Protein AF-A0A7Y4K2A0-F1 (afdb_monomer_lite)

Structure (mmCIF, N/CA/C/O backbone):
data_AF-A0A7Y4K2A0-F1
#
_entry.id   AF-A0A7Y4K2A0-F1
#
loop_
_atom_site.group_PDB
_atom_site.id
_atom_site.type_symbol
_atom_site.label_atom_id
_atom_site.label_alt_id
_atom_site.label_comp_id
_atom_site.label_asym_id
_atom_site.label_entity_id
_atom_site.label_seq_id
_atom_site.pdbx_PDB_ins_code
_atom_site.Cartn_x
_atom_site.Cartn_y
_atom_site.Cartn_z
_atom_site.occupancy
_atom_site.B_iso_or_equiv
_atom_site.auth_seq_id
_atom_site.auth_comp_id
_atom_site.auth_asym_id
_atom_site.auth_atom_id
_atom_site.pdbx_PDB_model_num
ATOM 1 N N . VAL A 1 1 ? -5.051 -3.598 -5.977 1.00 85.25 1 VAL A N 1
ATOM 2 C CA . VAL A 1 1 ? -4.208 -2.413 -5.668 1.00 85.25 1 VAL A CA 1
ATOM 3 C C . VAL A 1 1 ? -3.794 -1.643 -6.916 1.00 85.25 1 VAL A C 1
ATOM 5 O O . VAL A 1 1 ? -3.932 -0.428 -6.893 1.00 85.25 1 VAL A O 1
ATOM 8 N N . ALA A 1 2 ? -3.373 -2.307 -8.003 1.00 86.00 2 ALA A N 1
ATOM 9 C CA . ALA A 1 2 ? -3.059 -1.647 -9.282 1.00 86.00 2 ALA A CA 1
ATOM 10 C C . ALA A 1 2 ? -4.133 -0.627 -9.719 1.00 86.00 2 ALA A C 1
ATOM 12 O O . ALA A 1 2 ? -3.814 0.539 -9.933 1.00 86.00 2 ALA A O 1
ATOM 13 N N . ALA A 1 3 ? -5.414 -1.023 -9.712 1.00 88.12 3 ALA A N 1
ATOM 14 C CA . ALA A 1 3 ? -6.536 -0.134 -10.040 1.00 88.12 3 ALA A CA 1
ATOM 15 C C . ALA A 1 3 ? -6.604 1.114 -9.138 1.00 88.12 3 ALA A C 1
ATOM 17 O O . ALA A 1 3 ? -6.715 2.229 -9.630 1.00 88.12 3 ALA A O 1
ATOM 18 N N . ARG A 1 4 ? -6.461 0.939 -7.814 1.00 86.50 4 ARG A N 1
ATOM 19 C CA . ARG A 1 4 ? -6.508 2.026 -6.813 1.00 86.50 4 ARG A CA 1
ATOM 20 C C . ARG A 1 4 ? -5.462 3.102 -7.082 1.00 86.50 4 ARG A C 1
ATOM 22 O O . ARG A 1 4 ? -5.731 4.278 -6.882 1.00 86.50 4 ARG A O 1
ATOM 29 N N . VAL A 1 5 ? -4.261 2.686 -7.475 1.00 83.88 5 VAL A N 1
ATOM 30 C CA . VAL A 1 5 ? -3.161 3.620 -7.721 1.00 83.88 5 VAL A CA 1
ATOM 31 C C . VAL A 1 5 ? -3.357 4.340 -9.058 1.00 83.88 5 VAL A C 1
ATOM 33 O O . VAL A 1 5 ? -2.793 5.409 -9.232 1.00 83.88 5 VAL A O 1
ATOM 36 N N . GLY A 1 6 ? -4.198 3.823 -9.960 1.00 83.88 6 GLY A N 1
ATOM 37 C CA . GLY A 1 6 ? -4.507 4.409 -11.269 1.00 83.88 6 GLY A CA 1
ATOM 38 C C . GLY A 1 6 ? -4.065 3.545 -12.451 1.00 83.88 6 GLY A C 1
ATOM 39 O O . GLY A 1 6 ? -3.881 4.070 -13.537 1.00 83.88 6 GLY A O 1
ATOM 40 N N . GLY A 1 7 ? -3.821 2.247 -12.247 1.00 86.31 7 GLY A N 1
ATOM 41 C CA . GLY A 1 7 ? -3.499 1.309 -13.326 1.00 86.31 7 GLY A CA 1
ATOM 42 C C . GLY A 1 7 ? -4.720 0.930 -14.170 1.00 86.31 7 GLY A C 1
ATOM 43 O O . GLY A 1 7 ? -5.847 0.920 -13.668 1.00 86.31 7 GLY A O 1
ATOM 44 N N . GLY A 1 8 ? -4.471 0.595 -15.434 1.00 91.19 8 GLY A N 1
ATOM 45 C CA . GLY A 1 8 ? -5.434 0.049 -16.381 1.00 91.19 8 GLY A CA 1
ATOM 46 C C . GLY A 1 8 ? -5.437 -1.480 -16.402 1.00 91.19 8 GLY A C 1
ATOM 47 O O . GLY A 1 8 ? -4.833 -2.152 -15.563 1.00 91.19 8 GLY A O 1
ATOM 48 N N . TRP A 1 9 ? -6.128 -2.058 -17.383 1.00 91.12 9 TRP A N 1
ATOM 49 C CA . TRP A 1 9 ? -6.273 -3.512 -17.519 1.00 91.12 9 TRP A CA 1
ATOM 50 C C . TRP A 1 9 ? -4.940 -4.254 -17.672 1.00 91.12 9 TRP A C 1
ATOM 52 O O . TRP A 1 9 ? -4.774 -5.329 -17.095 1.00 91.12 9 TRP A O 1
ATOM 62 N N . LEU A 1 10 ? -3.984 -3.674 -18.406 1.00 91.94 10 LEU A N 1
ATOM 63 C CA . LEU A 1 10 ? -2.659 -4.266 -18.599 1.00 91.94 10 LEU A CA 1
ATOM 64 C C . LEU A 1 10 ? -1.873 -4.285 -17.287 1.00 91.94 10 LEU A C 1
ATOM 66 O O . LEU A 1 10 ? -1.314 -5.316 -16.921 1.00 91.94 10 LEU A O 1
ATOM 70 N N . GLU A 1 11 ? -1.901 -3.191 -16.522 1.00 91.62 11 GLU A N 1
ATOM 71 C CA . GLU A 1 11 ? -1.261 -3.138 -15.210 1.00 91.62 11 GLU A CA 1
ATOM 72 C C . GLU A 1 11 ? -1.882 -4.140 -14.237 1.00 91.62 11 GLU A C 1
ATOM 74 O O . GLU A 1 11 ? -1.162 -4.719 -13.428 1.00 91.62 11 GLU A O 1
ATOM 79 N N . LEU A 1 12 ? -3.197 -4.372 -14.310 1.00 92.25 12 LEU A N 1
ATOM 80 C CA . LEU A 1 12 ? -3.878 -5.390 -13.508 1.00 92.25 12 LEU A CA 1
ATOM 81 C C . LEU A 1 12 ? -3.433 -6.807 -13.878 1.00 92.25 12 LEU A C 1
ATOM 83 O O . LEU A 1 12 ? -3.172 -7.610 -12.983 1.00 92.25 12 LEU A O 1
ATOM 87 N N . LEU A 1 13 ? -3.341 -7.106 -15.175 1.00 93.88 13 LEU A N 1
ATOM 88 C CA . LEU A 1 13 ? -2.906 -8.410 -15.671 1.00 93.88 13 LEU A CA 1
ATOM 89 C C . LEU A 1 13 ? -1.461 -8.694 -15.258 1.00 93.88 13 LEU A C 1
ATOM 91 O O . LEU A 1 13 ? -1.171 -9.748 -14.700 1.00 93.88 13 LEU A O 1
ATOM 95 N N . VAL A 1 14 ? -0.557 -7.736 -15.451 1.00 93.06 14 VAL A N 1
ATOM 96 C CA . VAL A 1 14 ? 0.844 -7.899 -15.048 1.00 93.06 14 VAL A CA 1
ATOM 97 C C . VAL A 1 14 ? 0.965 -7.967 -13.522 1.00 93.06 14 VAL A C 1
ATOM 99 O O . VAL A 1 14 ? 1.683 -8.821 -13.004 1.00 93.06 14 VAL A O 1
ATOM 102 N N . ALA A 1 15 ? 0.201 -7.155 -12.781 1.00 93.19 15 ALA A N 1
ATOM 103 C CA . ALA A 1 15 ? 0.137 -7.231 -11.321 1.00 93.19 15 ALA A CA 1
ATOM 104 C C . ALA A 1 15 ? -0.327 -8.605 -10.820 1.00 93.19 15 ALA A C 1
ATOM 106 O O . ALA A 1 15 ? 0.147 -9.053 -9.778 1.00 93.19 15 ALA A O 1
ATOM 107 N N . PHE A 1 16 ? -1.223 -9.286 -11.540 1.00 93.62 16 PHE A N 1
ATOM 108 C CA . PHE A 1 16 ? -1.629 -10.649 -11.205 1.00 93.62 16 PHE A CA 1
ATOM 109 C C . PHE A 1 16 ? -0.438 -11.612 -11.268 1.00 93.62 16 PHE A C 1
ATOM 111 O O . PHE A 1 16 ? -0.175 -12.302 -10.286 1.00 93.62 16 PHE A O 1
ATOM 118 N N . PHE A 1 17 ? 0.342 -11.610 -12.354 1.00 94.62 17 PHE A N 1
ATOM 119 C CA . PHE A 1 17 ? 1.519 -12.481 -12.475 1.00 94.62 17 PHE A CA 1
ATOM 120 C C . PHE A 1 17 ? 2.613 -12.145 -11.458 1.00 94.62 17 PHE A C 1
ATOM 122 O O . PHE A 1 17 ? 3.170 -13.046 -10.831 1.00 94.62 17 PHE A O 1
ATOM 129 N N . VAL A 1 18 ? 2.875 -10.856 -11.227 1.00 93.06 18 VAL A N 1
ATOM 130 C CA . VAL A 1 18 ? 3.781 -10.410 -10.157 1.00 93.06 18 VAL A CA 1
ATOM 131 C C . VAL A 1 18 ? 3.287 -10.905 -8.792 1.00 93.06 18 VAL A C 1
ATOM 133 O O . VAL A 1 18 ? 4.074 -11.407 -7.992 1.00 93.06 18 VAL A O 1
ATOM 136 N N . GLY A 1 19 ? 1.979 -10.819 -8.537 1.00 91.94 19 GLY A N 1
ATOM 137 C CA . GLY A 1 19 ? 1.341 -11.314 -7.320 1.00 91.94 19 GLY A CA 1
ATOM 138 C C . GLY A 1 19 ? 1.444 -12.831 -7.153 1.00 91.94 19 GLY A C 1
ATOM 139 O O . GLY A 1 19 ? 1.679 -13.299 -6.042 1.00 91.94 19 GLY A O 1
ATOM 140 N N . VAL A 1 20 ? 1.338 -13.605 -8.238 1.00 92.50 20 VAL A N 1
ATOM 141 C CA . VAL A 1 20 ? 1.541 -15.064 -8.226 1.00 92.50 20 VAL A CA 1
ATOM 142 C C . VAL A 1 20 ? 2.975 -15.408 -7.828 1.00 92.50 20 VAL A C 1
ATOM 144 O O . VAL A 1 20 ? 3.172 -16.253 -6.958 1.00 92.50 20 VAL A O 1
ATOM 147 N N . VAL A 1 21 ? 3.974 -14.723 -8.391 1.00 92.69 21 VAL A N 1
ATOM 148 C CA . VAL A 1 21 ? 5.388 -14.918 -8.019 1.00 92.69 21 VAL A CA 1
ATOM 149 C C . VAL A 1 21 ? 5.629 -14.541 -6.558 1.00 92.69 21 VAL A C 1
ATOM 151 O O . VAL A 1 21 ? 6.205 -15.321 -5.801 1.00 92.69 21 VAL A O 1
ATOM 154 N N . ALA A 1 22 ? 5.133 -13.379 -6.131 1.00 89.44 22 ALA A N 1
ATOM 155 C CA . ALA A 1 22 ? 5.201 -12.933 -4.742 1.00 89.44 22 ALA A CA 1
ATOM 156 C C . ALA A 1 22 ? 4.544 -13.934 -3.775 1.00 89.44 22 ALA A C 1
ATOM 158 O O . ALA A 1 22 ? 5.109 -14.256 -2.727 1.00 89.44 22 ALA A O 1
ATOM 159 N N . GLY A 1 23 ? 3.372 -14.458 -4.140 1.00 89.00 23 GLY A N 1
ATOM 160 C CA . GLY A 1 23 ? 2.651 -15.480 -3.391 1.00 89.00 23 GLY A CA 1
ATOM 161 C C . GLY A 1 23 ? 3.429 -16.791 -3.312 1.00 89.00 23 GLY A C 1
ATOM 162 O O . GLY A 1 23 ? 3.599 -17.325 -2.220 1.00 89.00 23 GLY A O 1
ATOM 163 N N . ALA A 1 24 ? 3.969 -17.277 -4.430 1.00 89.94 24 ALA A N 1
ATOM 164 C CA . ALA A 1 24 ? 4.780 -18.491 -4.469 1.00 89.94 24 ALA A CA 1
ATOM 165 C C . ALA A 1 24 ? 6.006 -18.389 -3.547 1.00 89.94 24 ALA A C 1
ATOM 167 O O . ALA A 1 24 ? 6.272 -19.308 -2.773 1.00 89.94 24 ALA A O 1
ATOM 168 N N . ILE A 1 25 ? 6.701 -17.246 -3.550 1.00 88.06 25 ILE A N 1
ATOM 169 C CA . ILE A 1 25 ? 7.826 -16.976 -2.640 1.00 88.06 25 ILE A CA 1
ATOM 170 C C . ILE A 1 25 ? 7.357 -16.977 -1.181 1.00 88.06 25 ILE A C 1
ATOM 172 O O . ILE A 1 25 ? 8.002 -17.581 -0.319 1.00 88.06 25 ILE A O 1
ATOM 176 N N . HIS A 1 26 ? 6.233 -16.313 -0.893 1.00 85.19 26 HIS A N 1
ATOM 177 C CA . HIS A 1 26 ? 5.680 -16.235 0.454 1.00 85.19 26 HIS A CA 1
ATOM 178 C C . HIS A 1 26 ? 5.319 -17.623 1.002 1.00 85.19 26 HIS A C 1
ATOM 180 O O . HIS A 1 26 ? 5.808 -17.994 2.070 1.00 85.19 26 HIS A O 1
ATOM 186 N N . PHE A 1 27 ? 4.534 -18.407 0.256 1.00 84.50 27 PHE A N 1
ATOM 187 C CA . PHE A 1 27 ? 4.088 -19.742 0.664 1.00 84.50 27 PHE A CA 1
ATOM 188 C C . PHE A 1 27 ? 5.228 -20.766 0.686 1.00 84.50 27 PHE A C 1
ATOM 190 O O . PHE A 1 27 ? 5.329 -21.539 1.636 1.00 84.50 27 PHE A O 1
ATOM 197 N N . GLY A 1 28 ? 6.135 -20.734 -0.296 1.00 83.25 28 GLY A N 1
ATOM 198 C CA . GLY A 1 28 ? 7.295 -21.630 -0.348 1.00 83.25 28 GLY A CA 1
ATOM 199 C C . GLY A 1 28 ? 8.280 -21.424 0.807 1.00 83.25 28 GLY A C 1
ATOM 200 O O . GLY A 1 28 ? 8.973 -22.352 1.209 1.00 83.25 28 GLY A O 1
ATOM 201 N N . THR A 1 29 ? 8.297 -20.227 1.400 1.00 79.12 29 THR A N 1
ATOM 202 C CA . THR A 1 29 ? 9.217 -19.861 2.490 1.00 79.12 29 THR A CA 1
ATOM 203 C C . THR A 1 29 ? 8.512 -19.781 3.857 1.00 79.12 29 THR A C 1
ATOM 205 O O . THR A 1 29 ? 9.052 -19.222 4.814 1.00 79.12 29 THR A O 1
ATOM 208 N N . MET A 1 30 ? 7.299 -20.335 3.988 1.00 72.25 30 MET A N 1
ATOM 209 C CA . MET A 1 30 ? 6.524 -20.352 5.244 1.00 72.25 30 MET A CA 1
ATOM 210 C C . MET A 1 30 ? 7.253 -21.056 6.400 1.00 72.25 30 MET A C 1
ATOM 212 O O . MET A 1 30 ? 7.064 -20.693 7.557 1.00 72.25 30 MET A O 1
ATOM 216 N N . HIS A 1 31 ? 8.119 -22.029 6.102 1.00 68.25 31 HIS A N 1
ATOM 217 C CA . HIS A 1 31 ? 8.813 -22.832 7.117 1.00 68.25 31 HIS A CA 1
ATOM 218 C C . HIS A 1 31 ? 9.994 -22.115 7.798 1.00 68.25 31 HIS A C 1
ATOM 220 O O . HIS A 1 31 ? 10.502 -22.595 8.808 1.00 68.25 31 HIS A O 1
ATOM 226 N N . SER A 1 32 ? 10.439 -20.962 7.280 1.00 64.62 32 SER A N 1
ATOM 227 C CA . SER A 1 32 ? 11.581 -20.222 7.832 1.00 64.62 32 SER A CA 1
ATOM 228 C C . SER A 1 32 ? 11.217 -18.771 8.148 1.00 64.62 32 SER A C 1
ATOM 230 O O . SER A 1 32 ? 11.071 -17.930 7.258 1.00 64.62 32 SER A O 1
ATOM 232 N N . GLN A 1 33 ? 11.114 -18.468 9.445 1.00 59.69 33 GLN A N 1
ATOM 233 C CA . GLN A 1 33 ? 10.936 -17.108 9.980 1.00 59.69 33 GLN A CA 1
ATOM 234 C C . GLN A 1 33 ? 12.185 -16.229 9.768 1.00 59.69 33 GLN A C 1
ATOM 236 O O . GLN A 1 33 ? 12.095 -15.007 9.724 1.00 59.69 33 GLN A O 1
ATOM 241 N N . ARG A 1 34 ? 13.364 -16.841 9.574 1.00 62.09 34 ARG A N 1
ATOM 242 C CA . ARG A 1 34 ? 14.643 -16.125 9.394 1.00 62.09 34 ARG A CA 1
ATOM 243 C C . ARG A 1 34 ? 14.766 -15.396 8.048 1.00 62.09 34 ARG A C 1
ATOM 245 O O . ARG A 1 34 ? 15.721 -14.654 7.856 1.00 62.09 34 ARG A O 1
ATOM 252 N N . LEU A 1 35 ? 13.828 -15.596 7.119 1.00 68.19 35 LEU A N 1
ATOM 253 C CA . LEU A 1 35 ? 13.939 -15.124 5.734 1.00 68.19 35 LEU A CA 1
ATOM 254 C C . LEU A 1 35 ? 12.968 -13.997 5.357 1.00 68.19 35 LEU A C 1
ATOM 256 O O . LEU A 1 35 ? 12.909 -13.643 4.186 1.00 68.19 35 LEU A O 1
ATOM 260 N N . ASP A 1 36 ? 12.211 -13.400 6.281 1.00 77.12 36 ASP A N 1
ATOM 261 C CA . ASP A 1 36 ? 11.176 -12.410 5.913 1.00 77.12 36 ASP A CA 1
ATOM 262 C C . ASP A 1 36 ? 11.704 -11.176 5.159 1.00 77.12 36 ASP A C 1
ATOM 264 O O . ASP A 1 36 ? 11.075 -10.692 4.209 1.00 77.12 36 ASP A O 1
ATOM 268 N N . LEU A 1 37 ? 12.894 -10.695 5.527 1.00 81.94 37 LEU A N 1
ATOM 269 C CA . LEU A 1 37 ? 13.572 -9.618 4.801 1.00 81.94 37 LEU A CA 1
ATOM 270 C C . LEU A 1 37 ? 13.981 -10.069 3.392 1.00 81.94 37 LEU A C 1
ATOM 272 O O . LEU A 1 37 ? 13.749 -9.353 2.418 1.00 81.94 37 LEU A O 1
ATOM 276 N N . LEU A 1 38 ? 14.497 -11.296 3.278 1.00 87.44 38 LEU A N 1
ATOM 277 C CA . LEU A 1 38 ? 14.929 -11.884 2.013 1.00 87.44 38 LEU A CA 1
ATOM 278 C C . LEU A 1 38 ? 13.749 -12.139 1.063 1.00 87.44 38 LEU A C 1
ATOM 280 O O . LEU A 1 38 ? 13.879 -11.921 -0.136 1.00 87.44 38 LEU A O 1
ATOM 284 N N . LYS A 1 39 ? 12.574 -12.517 1.591 1.00 86.44 39 LYS A N 1
ATOM 285 C CA . LYS A 1 39 ? 11.328 -12.655 0.813 1.00 86.44 39 LYS A CA 1
ATOM 286 C C . LYS A 1 39 ? 10.961 -11.343 0.125 1.00 86.44 39 LYS A C 1
ATOM 288 O O . LYS A 1 39 ? 10.559 -11.348 -1.033 1.00 86.44 39 LYS A O 1
ATOM 293 N N . SER A 1 40 ? 11.110 -10.228 0.839 1.00 87.62 40 SER A N 1
ATOM 294 C CA . SER A 1 40 ? 10.770 -8.898 0.324 1.00 87.62 40 SER A CA 1
ATOM 295 C C . SER A 1 40 ? 11.726 -8.484 -0.796 1.00 87.62 40 SER A C 1
ATOM 297 O O . SER A 1 40 ? 11.267 -8.043 -1.845 1.00 87.62 40 SER A O 1
ATOM 299 N N . PHE A 1 41 ? 13.030 -8.728 -0.623 1.00 91.12 41 PHE A N 1
ATOM 300 C CA . PHE A 1 41 ? 14.021 -8.546 -1.687 1.00 91.12 41 PHE A CA 1
ATOM 301 C C . PHE A 1 41 ? 13.729 -9.431 -2.909 1.00 91.12 41 PHE A C 1
ATOM 303 O O . PHE A 1 41 ? 13.625 -8.923 -4.022 1.00 91.12 41 PHE A O 1
ATOM 310 N N . LEU A 1 42 ? 13.554 -10.743 -2.713 1.00 91.44 42 LEU A N 1
ATOM 311 C CA . LEU A 1 42 ? 13.397 -11.704 -3.808 1.00 91.44 42 LEU A CA 1
ATOM 312 C C . LEU A 1 42 ? 12.122 -11.450 -4.614 1.00 91.44 42 LEU A C 1
ATOM 314 O O . LEU A 1 42 ? 12.134 -11.525 -5.839 1.00 91.44 42 LEU A O 1
ATOM 318 N N . ALA A 1 43 ? 11.025 -11.121 -3.937 1.00 89.56 43 ALA A N 1
ATOM 319 C CA . ALA A 1 43 ? 9.771 -10.822 -4.604 1.00 89.56 43 ALA A CA 1
ATOM 320 C C . ALA A 1 43 ? 9.800 -9.479 -5.340 1.00 89.56 43 ALA A C 1
ATOM 322 O O . ALA A 1 43 ? 9.234 -9.388 -6.426 1.00 89.56 43 ALA A O 1
ATOM 323 N N . ALA A 1 44 ? 10.488 -8.463 -4.804 1.00 90.31 44 ALA A N 1
ATOM 324 C CA . ALA A 1 44 ? 10.755 -7.237 -5.551 1.00 90.31 44 ALA A CA 1
ATOM 325 C C . ALA A 1 44 ? 11.608 -7.519 -6.792 1.00 90.31 44 ALA A C 1
ATOM 327 O O . ALA A 1 44 ? 11.257 -7.094 -7.888 1.00 90.31 44 ALA A O 1
ATOM 328 N N . PHE A 1 45 ? 12.688 -8.282 -6.633 1.00 92.94 45 PHE A N 1
ATOM 329 C CA . PHE A 1 45 ? 13.618 -8.596 -7.708 1.00 92.94 45 PHE A CA 1
ATOM 330 C C . PHE A 1 45 ? 12.953 -9.395 -8.839 1.00 92.94 45 PHE A C 1
ATOM 332 O O . PHE A 1 45 ? 12.915 -8.950 -9.987 1.00 92.94 45 PHE A O 1
ATOM 339 N N . LEU A 1 46 ? 12.364 -10.551 -8.515 1.00 93.94 46 LEU A N 1
ATOM 340 C CA . LEU A 1 46 ? 11.693 -11.407 -9.495 1.00 93.94 46 LEU A CA 1
ATOM 341 C C . LEU A 1 46 ? 10.424 -10.751 -10.041 1.00 93.94 46 LEU A C 1
ATOM 343 O O . LEU A 1 46 ? 10.153 -10.847 -11.234 1.00 93.94 46 LEU A O 1
ATOM 347 N N . GLY A 1 47 ? 9.670 -10.040 -9.199 1.00 92.25 47 GLY A N 1
ATOM 348 C CA . GLY A 1 47 ? 8.496 -9.283 -9.625 1.00 92.25 47 GLY A CA 1
ATOM 349 C C . GLY A 1 47 ? 8.837 -8.228 -10.675 1.00 92.25 47 GLY A C 1
ATOM 350 O O . GLY A 1 47 ? 8.125 -8.116 -11.671 1.00 92.25 47 GLY A O 1
ATOM 351 N N . THR A 1 48 ? 9.948 -7.502 -10.508 1.00 90.88 48 THR A N 1
ATOM 352 C CA . THR A 1 48 ? 10.428 -6.545 -11.516 1.00 90.88 48 THR A CA 1
ATOM 353 C C . THR A 1 48 ? 10.784 -7.243 -12.817 1.00 90.88 48 THR A C 1
ATOM 355 O O . THR A 1 48 ? 10.383 -6.770 -13.872 1.00 90.88 48 THR A O 1
ATOM 358 N N . TRP A 1 49 ? 11.479 -8.380 -12.767 1.00 92.25 49 TRP A N 1
ATOM 359 C CA . TRP A 1 49 ? 11.816 -9.147 -13.971 1.00 92.25 49 TRP A CA 1
ATOM 360 C C . TRP A 1 49 ? 10.580 -9.648 -14.709 1.00 92.25 49 TRP A C 1
ATOM 362 O O . TRP A 1 49 ? 10.525 -9.561 -15.931 1.00 92.25 49 TRP A O 1
ATOM 372 N N . VAL A 1 50 ? 9.559 -10.110 -13.985 1.00 93.69 50 VAL A N 1
ATOM 373 C CA . VAL A 1 50 ? 8.273 -10.469 -14.591 1.00 93.69 50 VAL A CA 1
ATOM 374 C C . VAL A 1 50 ? 7.627 -9.248 -15.239 1.00 93.69 50 VAL A C 1
ATOM 376 O O . VAL A 1 50 ? 7.245 -9.313 -16.405 1.00 93.69 50 VAL A O 1
ATOM 379 N N . ALA A 1 51 ? 7.542 -8.123 -14.525 1.00 91.31 51 ALA A N 1
ATOM 380 C CA . ALA A 1 51 ? 6.945 -6.901 -15.053 1.00 91.31 51 ALA A CA 1
ATOM 381 C C . ALA A 1 51 ? 7.678 -6.388 -16.305 1.00 91.31 51 ALA A C 1
ATOM 383 O O . ALA A 1 51 ? 7.027 -6.045 -17.283 1.00 91.31 51 ALA A O 1
ATOM 384 N N . LEU A 1 52 ? 9.012 -6.386 -16.308 1.00 90.56 52 LEU A N 1
ATOM 385 C CA . LEU A 1 52 ? 9.819 -6.001 -17.467 1.00 90.56 52 LEU A CA 1
ATOM 386 C C . LEU A 1 52 ? 9.729 -7.035 -18.601 1.00 90.56 52 LEU A C 1
ATOM 388 O O . LEU A 1 52 ? 9.619 -6.665 -19.760 1.00 90.56 52 LEU A O 1
ATOM 392 N N . GLY A 1 53 ? 9.669 -8.333 -18.302 1.00 91.06 53 GLY A N 1
ATOM 393 C CA . GLY A 1 53 ? 9.457 -9.378 -19.309 1.00 91.06 53 GLY A CA 1
ATOM 394 C C . GLY A 1 53 ? 8.172 -9.174 -20.108 1.00 91.06 53 GLY A C 1
ATOM 395 O O . GLY A 1 53 ? 8.167 -9.282 -21.335 1.00 91.06 53 GLY A O 1
ATOM 396 N N . PHE A 1 54 ? 7.091 -8.784 -19.431 1.00 92.06 54 PHE A N 1
ATOM 397 C CA . PHE A 1 54 ? 5.820 -8.492 -20.088 1.00 92.06 54 PHE A CA 1
ATOM 398 C C . PHE A 1 54 ? 5.874 -7.292 -21.040 1.00 92.06 54 PHE A C 1
ATOM 400 O O . PHE A 1 54 ? 5.018 -7.208 -21.920 1.00 92.06 54 PHE A O 1
ATOM 407 N N . THR A 1 55 ? 6.874 -6.406 -20.952 1.00 89.19 55 THR A N 1
ATOM 408 C CA . THR A 1 55 ? 7.004 -5.285 -21.900 1.00 89.19 55 THR A CA 1
ATOM 409 C C . THR A 1 55 ? 7.411 -5.727 -23.302 1.00 89.19 55 THR A C 1
ATOM 411 O O . THR A 1 55 ? 7.264 -4.950 -24.236 1.00 89.19 55 THR A O 1
ATOM 414 N N . PHE A 1 56 ? 7.886 -6.966 -23.475 1.00 87.88 56 PHE A N 1
ATOM 415 C CA . PHE A 1 56 ? 8.115 -7.547 -24.803 1.00 87.88 56 PHE A CA 1
ATOM 416 C C . PHE A 1 56 ? 6.858 -8.163 -25.425 1.00 87.88 56 PHE A C 1
ATOM 418 O O . PHE A 1 56 ? 6.794 -8.311 -26.642 1.00 87.88 56 PHE A O 1
ATOM 425 N N . LEU A 1 57 ? 5.879 -8.560 -24.604 1.00 90.06 57 LEU A N 1
ATOM 426 C CA . LEU A 1 57 ? 4.692 -9.294 -25.056 1.00 90.06 57 LEU A CA 1
ATOM 427 C C . LEU A 1 57 ? 3.454 -8.402 -25.176 1.00 90.06 57 LEU A C 1
ATOM 429 O O . LEU A 1 57 ? 2.552 -8.708 -25.953 1.00 90.06 57 LEU A O 1
ATOM 433 N N . LEU A 1 58 ? 3.376 -7.343 -24.372 1.00 89.44 58 LEU A N 1
ATOM 434 C CA . LEU A 1 58 ? 2.189 -6.506 -24.245 1.00 89.44 58 LEU A CA 1
ATOM 435 C C . LEU A 1 58 ? 2.408 -5.112 -24.844 1.00 89.44 58 LEU A C 1
ATOM 437 O O . LEU A 1 58 ? 3.541 -4.629 -24.891 1.00 89.44 58 LEU A O 1
ATOM 441 N N . PRO A 1 59 ? 1.320 -4.425 -25.248 1.00 87.56 59 PRO A N 1
ATOM 442 C CA . PRO A 1 59 ? 1.367 -3.002 -25.558 1.00 87.56 59 PRO A CA 1
ATOM 443 C C . PRO A 1 59 ? 1.907 -2.176 -24.379 1.00 87.56 59 PRO A C 1
ATOM 445 O O . PRO A 1 59 ? 1.868 -2.647 -23.241 1.00 87.56 59 PRO A O 1
ATOM 448 N N . PRO A 1 60 ? 2.348 -0.929 -24.619 1.00 85.94 60 PRO A N 1
ATOM 449 C CA . PRO A 1 60 ? 2.833 -0.026 -23.578 1.00 85.94 60 PRO A CA 1
ATOM 450 C C . PRO A 1 60 ? 1.951 0.036 -22.321 1.00 85.94 60 PRO A C 1
ATOM 452 O O . PRO A 1 60 ? 0.756 0.315 -22.405 1.00 85.94 60 PRO A O 1
ATOM 455 N N . PHE A 1 61 ? 2.555 -0.183 -21.150 1.00 86.69 61 PHE A N 1
ATOM 456 C CA . PHE A 1 61 ? 1.896 -0.102 -19.842 1.00 86.69 61 PHE A CA 1
ATOM 457 C C . PHE A 1 61 ? 2.856 0.428 -18.771 1.00 86.69 61 PHE A C 1
ATOM 459 O O . PHE A 1 61 ? 4.076 0.460 -18.954 1.00 86.69 61 PHE A O 1
ATOM 466 N N . ASN A 1 62 ? 2.319 0.829 -17.620 1.00 87.25 62 ASN A N 1
ATOM 467 C CA . ASN A 1 62 ? 3.125 1.333 -16.516 1.00 87.25 62 ASN A CA 1
ATOM 468 C C . ASN A 1 62 ? 3.628 0.195 -15.602 1.00 87.25 62 ASN A C 1
ATOM 470 O O . ASN A 1 62 ? 2.929 -0.263 -14.690 1.00 87.25 62 ASN A O 1
ATOM 474 N N . ALA A 1 63 ? 4.873 -0.240 -15.822 1.00 84.38 63 ALA A N 1
ATOM 475 C CA . ALA A 1 63 ? 5.491 -1.338 -15.073 1.00 84.38 63 ALA A CA 1
ATOM 476 C C . ALA A 1 63 ? 5.578 -1.083 -13.557 1.00 84.38 63 ALA A C 1
ATOM 478 O O . ALA A 1 63 ? 5.380 -2.012 -12.777 1.00 84.38 63 ALA A O 1
ATOM 479 N N . VAL A 1 64 ? 5.799 0.163 -13.119 1.00 82.50 64 VAL A N 1
ATOM 480 C CA . VAL A 1 64 ? 5.897 0.516 -11.688 1.00 82.50 64 VAL A CA 1
ATOM 481 C C . VAL A 1 64 ? 4.572 0.262 -10.968 1.00 82.50 64 VAL A C 1
ATOM 483 O O . VAL A 1 64 ? 4.541 -0.335 -9.891 1.00 82.50 64 VAL A O 1
ATOM 486 N N . ARG A 1 65 ? 3.451 0.657 -11.579 1.00 85.62 65 ARG A N 1
ATOM 487 C CA . ARG A 1 65 ? 2.108 0.449 -11.013 1.00 85.62 65 ARG A CA 1
ATOM 488 C C . ARG A 1 65 ? 1.700 -1.018 -11.017 1.00 85.62 65 ARG A C 1
ATOM 490 O O . ARG A 1 65 ? 1.082 -1.470 -10.051 1.00 85.62 65 ARG A O 1
ATOM 497 N N . ALA A 1 66 ? 2.058 -1.758 -12.066 1.00 88.69 66 ALA A N 1
ATOM 498 C CA . ALA A 1 66 ? 1.838 -3.200 -12.134 1.00 88.69 66 ALA A CA 1
ATOM 499 C C . ALA A 1 66 ? 2.621 -3.935 -11.034 1.00 88.69 66 ALA A C 1
ATOM 501 O O . ALA A 1 66 ? 2.054 -4.701 -10.253 1.00 88.69 66 ALA A O 1
ATOM 502 N N . LEU A 1 67 ? 3.912 -3.622 -10.917 1.00 86.12 67 LEU A N 1
ATOM 503 C CA . LEU A 1 67 ? 4.815 -4.172 -9.916 1.00 86.12 67 LEU A CA 1
ATOM 504 C C . LEU A 1 67 ? 4.318 -3.897 -8.500 1.00 86.12 67 LEU A C 1
ATOM 506 O O . LEU A 1 67 ? 4.168 -4.825 -7.707 1.00 86.12 67 LEU A O 1
ATOM 510 N N . PHE A 1 68 ? 3.981 -2.642 -8.196 1.00 81.31 68 PHE A N 1
ATOM 511 C CA . PHE A 1 68 ? 3.427 -2.300 -6.894 1.00 81.31 68 PHE A CA 1
ATOM 512 C C . PHE A 1 68 ? 2.103 -3.021 -6.639 1.00 81.31 68 PHE A C 1
ATOM 514 O O . PHE A 1 68 ? 1.887 -3.562 -5.555 1.00 81.31 68 PHE A O 1
ATOM 521 N N . GLY A 1 69 ? 1.225 -3.069 -7.643 1.00 85.25 69 GLY A N 1
ATOM 522 C CA . GLY A 1 69 ? -0.064 -3.740 -7.563 1.00 85.25 69 GLY A CA 1
ATOM 523 C C . GLY A 1 69 ? 0.038 -5.217 -7.184 1.00 85.25 69 GLY A C 1
ATOM 524 O O . GLY A 1 69 ? -0.784 -5.674 -6.391 1.00 85.25 69 GLY A O 1
ATOM 525 N N . GLY A 1 70 ? 1.036 -5.929 -7.716 1.00 85.19 70 GLY A N 1
ATOM 526 C CA . GLY A 1 70 ? 1.287 -7.342 -7.421 1.00 85.19 70 GLY A CA 1
ATOM 527 C C . GLY A 1 70 ? 2.086 -7.570 -6.137 1.00 85.19 70 GLY A C 1
ATOM 528 O O . GLY A 1 70 ? 1.787 -8.483 -5.372 1.00 85.19 70 GLY A O 1
ATOM 529 N N . ALA A 1 71 ? 3.056 -6.704 -5.842 1.00 82.19 71 ALA A N 1
ATOM 530 C CA . ALA A 1 71 ? 3.909 -6.820 -4.661 1.00 82.19 71 ALA A CA 1
ATOM 531 C C . ALA A 1 71 ? 3.287 -6.225 -3.382 1.00 82.19 71 ALA A C 1
ATOM 533 O O . ALA A 1 71 ? 3.911 -6.279 -2.324 1.00 82.19 71 ALA A O 1
ATOM 534 N N . THR A 1 72 ? 2.067 -5.670 -3.433 1.00 80.19 72 THR A N 1
ATOM 535 C CA . THR A 1 72 ? 1.489 -4.913 -2.303 1.00 80.19 72 THR A CA 1
ATOM 536 C C . THR A 1 72 ? 1.435 -5.708 -0.996 1.00 80.19 72 THR A C 1
ATOM 538 O O . THR A 1 72 ? 1.678 -5.140 0.063 1.00 80.19 72 THR A O 1
ATOM 541 N N . LEU A 1 73 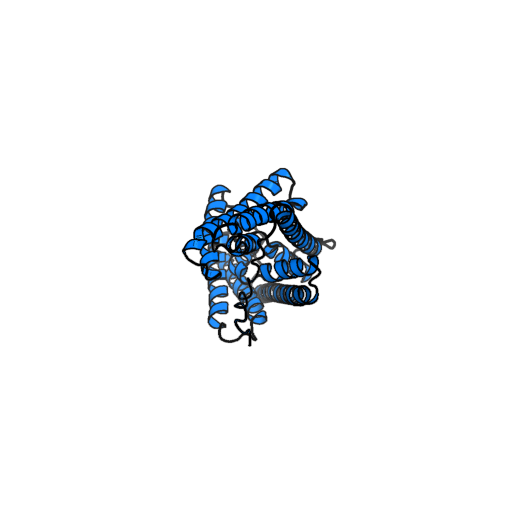? 1.162 -7.016 -1.039 1.00 75.19 73 LEU A N 1
ATOM 542 C CA . LEU A 1 73 ? 1.101 -7.844 0.176 1.00 75.19 73 LEU A CA 1
ATOM 543 C C . LEU A 1 73 ? 2.452 -7.960 0.902 1.00 75.19 73 LEU A C 1
ATOM 545 O O . LEU A 1 73 ? 2.497 -8.289 2.086 1.00 75.19 73 LEU A O 1
ATOM 549 N N . LEU A 1 74 ? 3.557 -7.684 0.209 1.00 77.19 74 LEU A N 1
ATOM 550 C CA . LEU A 1 74 ? 4.897 -7.672 0.790 1.00 77.19 74 LEU A CA 1
ATOM 551 C C . LEU A 1 74 ? 5.294 -6.297 1.321 1.00 77.19 74 LEU A C 1
ATOM 553 O O . LEU A 1 74 ? 6.275 -6.192 2.057 1.00 77.19 74 LEU A O 1
ATOM 557 N N . VAL A 1 75 ? 4.546 -5.254 0.960 1.00 81.62 75 VAL A N 1
ATOM 558 C CA . VAL A 1 75 ? 4.810 -3.892 1.408 1.00 81.62 75 VAL A CA 1
ATOM 559 C C . VAL A 1 75 ? 4.511 -3.811 2.910 1.00 81.62 75 VAL A C 1
ATOM 561 O O . VAL A 1 75 ? 3.402 -4.150 3.328 1.00 81.62 75 VAL A O 1
ATOM 564 N N . PRO A 1 76 ? 5.458 -3.345 3.748 1.00 79.19 76 PRO A N 1
ATOM 565 C CA . PRO A 1 76 ? 5.330 -3.287 5.212 1.00 79.19 76 PRO A CA 1
ATOM 566 C C . PRO A 1 76 ? 4.358 -2.207 5.719 1.00 79.19 76 PRO A C 1
ATOM 568 O O . PRO A 1 76 ? 4.537 -1.670 6.810 1.00 79.19 76 PRO A O 1
ATOM 571 N N . ALA A 1 77 ? 3.314 -1.897 4.953 1.00 76.00 77 ALA A N 1
ATOM 572 C CA . ALA A 1 77 ? 2.345 -0.843 5.215 1.00 76.00 77 ALA A CA 1
ATOM 573 C C . ALA A 1 77 ? 1.804 -0.879 6.654 1.00 76.00 77 ALA A C 1
ATOM 575 O O . ALA A 1 77 ? 1.927 0.100 7.381 1.00 76.00 77 ALA A O 1
ATOM 576 N N . MET A 1 78 ? 1.287 -2.028 7.099 1.00 74.44 78 MET A N 1
ATOM 577 C CA . MET A 1 78 ? 0.700 -2.156 8.439 1.00 74.44 78 MET A CA 1
ATOM 578 C C . MET A 1 78 ? 1.700 -2.020 9.569 1.00 74.44 78 MET A C 1
ATOM 580 O O . MET A 1 78 ? 1.375 -1.420 10.586 1.00 74.44 78 MET A O 1
ATOM 584 N N . VAL A 1 79 ? 2.895 -2.588 9.415 1.00 81.06 79 VAL A N 1
ATOM 585 C CA . VAL A 1 79 ? 3.910 -2.527 10.469 1.00 81.06 79 VAL A CA 1
ATOM 586 C C . VAL A 1 79 ? 4.360 -1.081 10.664 1.00 81.06 79 VAL A C 1
ATOM 588 O O . VAL A 1 79 ? 4.503 -0.637 11.798 1.00 81.06 79 VAL A O 1
ATOM 591 N N . VAL A 1 80 ? 4.506 -0.335 9.566 1.00 77.88 80 VAL A N 1
ATOM 592 C CA . VAL A 1 80 ? 4.850 1.088 9.605 1.00 77.88 80 VAL A CA 1
ATOM 593 C C . VAL A 1 80 ? 3.716 1.901 10.217 1.00 77.88 80 VAL A C 1
ATOM 595 O O . VAL A 1 80 ? 3.957 2.643 11.158 1.00 77.88 80 VAL A O 1
ATOM 598 N N . THR A 1 81 ? 2.474 1.717 9.763 1.00 74.88 81 THR A N 1
ATOM 599 C CA . THR A 1 81 ? 1.317 2.436 10.315 1.00 74.88 81 THR A CA 1
ATOM 600 C C . THR A 1 81 ? 1.103 2.147 11.801 1.00 74.88 81 THR A C 1
ATOM 602 O O . THR A 1 81 ? 0.865 3.074 12.570 1.00 74.88 81 THR A O 1
ATOM 605 N N . LEU A 1 82 ? 1.212 0.884 12.222 1.00 77.75 82 LEU A N 1
ATOM 606 C CA . LEU A 1 82 ? 1.067 0.502 13.625 1.00 77.75 82 LEU A CA 1
ATOM 607 C C . LEU A 1 82 ? 2.225 1.037 14.471 1.00 77.75 82 LEU A C 1
ATOM 609 O O . LEU A 1 82 ? 1.978 1.582 15.538 1.00 77.75 82 LEU A O 1
ATOM 613 N N . GLY A 1 83 ? 3.464 0.941 13.978 1.00 79.38 83 GLY A N 1
ATOM 614 C CA . GLY A 1 83 ? 4.631 1.499 14.660 1.00 79.38 83 GLY A CA 1
ATOM 615 C C . GLY A 1 83 ? 4.529 3.015 14.837 1.00 79.38 83 GLY A C 1
ATOM 616 O O . GLY A 1 83 ? 4.790 3.522 15.922 1.00 79.38 83 GLY A O 1
ATOM 617 N N . SER A 1 84 ? 4.068 3.741 13.811 1.00 73.12 84 SER A N 1
ATOM 618 C CA . SER A 1 84 ? 3.782 5.178 13.908 1.00 73.12 84 SER A CA 1
ATOM 619 C C . SER A 1 84 ? 2.672 5.485 14.915 1.00 73.12 84 SER A C 1
ATOM 621 O O . SER A 1 84 ? 2.770 6.474 15.636 1.00 73.12 84 SER A O 1
ATOM 623 N N . LEU A 1 85 ? 1.630 4.650 14.979 1.00 70.19 85 LEU A N 1
ATOM 624 C CA . LEU A 1 85 ? 0.536 4.820 15.934 1.00 70.19 85 LEU A CA 1
ATOM 625 C C . LEU A 1 85 ? 1.002 4.599 17.373 1.00 70.19 85 LEU A C 1
ATOM 627 O O . LEU A 1 85 ? 0.709 5.417 18.235 1.00 70.19 85 LEU A O 1
ATOM 631 N N . GLU A 1 86 ? 1.748 3.526 17.624 1.00 81.62 86 GLU A N 1
ATOM 632 C CA . GLU A 1 86 ? 2.330 3.235 18.935 1.00 81.62 86 GLU A CA 1
ATOM 633 C C . GLU A 1 86 ? 3.285 4.363 19.368 1.00 81.62 86 GLU A C 1
ATOM 635 O O . GLU A 1 86 ? 3.201 4.819 20.503 1.00 81.62 86 GLU A O 1
ATOM 640 N N . LEU A 1 87 ? 4.103 4.904 18.454 1.00 74.69 87 LEU A N 1
ATOM 641 C CA . LEU A 1 87 ? 4.962 6.064 18.733 1.00 74.69 87 LEU A CA 1
ATOM 642 C C . LEU A 1 87 ? 4.172 7.329 19.092 1.00 74.69 87 LEU A C 1
ATOM 644 O O . LEU A 1 87 ? 4.545 8.032 20.025 1.00 74.69 87 LEU A O 1
ATOM 648 N N . ALA A 1 88 ? 3.086 7.626 18.374 1.00 63.09 88 ALA A N 1
ATOM 649 C CA . ALA A 1 88 ? 2.259 8.798 18.663 1.00 63.09 88 ALA A CA 1
ATOM 650 C C . ALA A 1 88 ? 1.467 8.669 19.973 1.00 63.09 88 ALA A C 1
ATOM 652 O O . ALA A 1 88 ? 1.132 9.677 20.584 1.00 63.09 88 ALA A O 1
ATOM 653 N N . MET A 1 89 ? 1.170 7.438 20.393 1.00 73.75 89 MET A N 1
ATOM 654 C CA . MET A 1 89 ? 0.526 7.117 21.671 1.00 73.75 89 MET A CA 1
ATOM 655 C C . MET A 1 89 ? 1.540 6.967 22.818 1.00 73.75 89 MET A C 1
ATOM 657 O O . MET A 1 89 ? 1.224 6.348 23.830 1.00 73.75 89 MET A O 1
ATOM 661 N N . GLU A 1 90 ? 2.762 7.480 22.643 1.00 78.31 90 GLU A N 1
ATOM 662 C CA . GLU A 1 90 ? 3.869 7.425 23.611 1.00 78.31 90 GLU A CA 1
ATOM 663 C C . GLU A 1 90 ? 4.342 6.002 23.979 1.00 78.31 90 GLU A C 1
ATOM 665 O O . GLU A 1 90 ? 5.184 5.817 24.856 1.00 78.31 90 GLU A O 1
ATOM 670 N N . ALA A 1 91 ? 3.901 4.974 23.248 1.00 84.12 91 ALA A N 1
ATOM 671 C CA . ALA A 1 91 ? 4.356 3.591 23.386 1.00 84.12 91 ALA A CA 1
ATOM 672 C C . ALA A 1 91 ? 5.637 3.342 22.564 1.00 84.12 91 ALA A C 1
ATOM 674 O O . ALA A 1 91 ? 5.680 2.503 21.658 1.00 84.12 91 ALA A O 1
ATOM 675 N N . VAL A 1 92 ? 6.700 4.090 22.878 1.00 86.25 92 VAL A N 1
ATOM 676 C CA . VAL A 1 92 ? 7.952 4.122 22.097 1.00 86.25 92 VAL A CA 1
ATOM 677 C C . VAL A 1 92 ? 8.636 2.754 22.023 1.00 86.25 92 VAL A C 1
ATOM 679 O O . VAL A 1 92 ? 9.118 2.371 20.955 1.00 86.25 92 VAL A O 1
ATOM 682 N N . GLU A 1 93 ? 8.622 1.991 23.120 1.00 92.31 93 GLU A N 1
ATOM 683 C CA . GLU A 1 93 ? 9.245 0.661 23.201 1.00 92.31 93 GLU A CA 1
ATOM 684 C C . GLU A 1 93 ? 8.634 -0.348 22.217 1.00 92.31 93 GLU A C 1
ATOM 686 O O . GLU A 1 93 ? 9.350 -1.184 21.668 1.00 92.31 93 GLU A O 1
ATOM 691 N N . ALA A 1 94 ? 7.327 -0.254 21.950 1.00 86.31 94 ALA A N 1
ATOM 692 C CA . ALA A 1 94 ? 6.638 -1.112 20.986 1.00 86.31 94 ALA A CA 1
ATOM 693 C C . ALA A 1 94 ? 6.731 -0.554 19.555 1.00 86.31 94 ALA A C 1
ATOM 695 O O . ALA A 1 94 ? 6.996 -1.296 18.601 1.00 86.31 94 ALA A O 1
ATOM 696 N N . GLY A 1 95 ? 6.575 0.766 19.413 1.00 84.06 95 GLY A N 1
ATOM 697 C CA . GLY A 1 95 ? 6.469 1.414 18.113 1.00 84.06 95 GLY A CA 1
ATOM 698 C C . GLY A 1 95 ? 7.789 1.504 17.350 1.00 84.06 95 GLY A C 1
ATOM 699 O O . GLY A 1 95 ? 7.818 1.271 16.137 1.00 84.06 95 GLY A O 1
ATOM 700 N N . LEU A 1 96 ? 8.902 1.787 18.038 1.00 87.94 96 LEU A N 1
ATOM 701 C CA . LEU A 1 96 ? 10.204 1.981 17.396 1.00 87.94 96 LEU A CA 1
ATOM 702 C C . LEU A 1 96 ? 10.740 0.701 16.719 1.00 87.94 96 LEU A C 1
ATOM 704 O O . LEU A 1 96 ? 11.131 0.787 15.548 1.00 87.94 96 LEU A O 1
ATOM 708 N N . PRO A 1 97 ? 10.716 -0.495 17.351 1.00 91.38 97 PRO A N 1
ATOM 709 C CA . PRO A 1 97 ? 11.123 -1.737 16.691 1.00 91.38 97 PRO A CA 1
ATOM 710 C C . PRO A 1 97 ? 10.275 -2.068 15.461 1.00 91.38 97 PRO A C 1
ATOM 712 O O . PRO A 1 97 ? 10.824 -2.449 14.425 1.00 91.38 97 PRO A O 1
ATOM 715 N N . ARG A 1 98 ? 8.947 -1.880 15.530 1.00 87.56 98 ARG A N 1
ATOM 716 C CA . ARG A 1 98 ? 8.058 -2.091 14.376 1.00 87.56 98 ARG A CA 1
ATOM 717 C C . ARG A 1 98 ? 8.401 -1.146 13.238 1.00 87.56 98 ARG A C 1
ATOM 719 O O . ARG A 1 98 ? 8.579 -1.599 12.109 1.00 87.56 98 ARG A O 1
ATOM 726 N N . LEU A 1 99 ? 8.519 0.148 13.522 1.00 84.12 99 LEU A N 1
ATOM 727 C CA . LEU A 1 99 ? 8.801 1.146 12.496 1.00 84.12 99 LEU A CA 1
ATOM 728 C C . LEU A 1 99 ? 10.170 0.903 11.845 1.00 84.12 99 LEU A C 1
ATOM 730 O O . LEU A 1 99 ? 10.275 0.920 10.620 1.00 84.12 99 LEU A O 1
ATOM 734 N N . THR A 1 100 ? 11.183 0.569 12.647 1.00 88.06 100 THR A N 1
ATOM 735 C CA . THR A 1 100 ? 12.529 0.216 12.167 1.00 88.06 100 THR A CA 1
ATOM 736 C C . THR A 1 100 ? 12.502 -1.030 11.281 1.00 88.06 100 THR A C 1
ATOM 738 O O . THR A 1 100 ? 13.066 -1.031 10.187 1.00 88.06 100 THR A O 1
ATOM 741 N N . TYR A 1 101 ? 11.795 -2.083 11.702 1.00 88.19 101 TYR A N 1
ATOM 742 C CA . TYR A 1 101 ? 11.629 -3.293 10.896 1.00 88.19 101 TYR A CA 1
ATOM 743 C C . TYR A 1 101 ? 10.870 -3.018 9.589 1.00 88.19 101 TYR A C 1
ATOM 745 O O . TYR A 1 101 ? 11.251 -3.504 8.522 1.00 88.19 101 TYR A O 1
ATOM 753 N N . GLY A 1 102 ? 9.821 -2.196 9.655 1.00 87.00 102 GLY A N 1
ATOM 754 C CA . GLY A 1 102 ? 9.072 -1.739 8.493 1.00 87.00 102 GLY A CA 1
ATOM 755 C C . GLY A 1 102 ? 9.961 -1.001 7.495 1.00 87.00 102 GLY A C 1
ATOM 756 O O . GLY A 1 102 ? 9.941 -1.335 6.314 1.00 87.00 102 GLY A O 1
ATOM 757 N N . LEU A 1 103 ? 10.797 -0.074 7.969 1.00 84.44 103 LEU A N 1
ATOM 758 C CA . LEU A 1 103 ? 11.764 0.658 7.150 1.00 84.44 103 LEU A CA 1
ATOM 759 C C . LEU A 1 103 ? 12.791 -0.276 6.496 1.00 84.44 103 LEU A C 1
ATOM 761 O O . LEU A 1 103 ? 13.057 -0.154 5.302 1.00 84.44 103 LEU A O 1
ATOM 765 N N . LEU A 1 104 ? 13.322 -1.249 7.239 1.00 88.50 104 LEU A N 1
ATOM 766 C CA . LEU A 1 104 ? 14.275 -2.220 6.700 1.00 88.50 104 LEU A CA 1
ATOM 767 C C . LEU A 1 104 ? 13.648 -3.076 5.590 1.00 88.50 104 LEU A C 1
ATOM 769 O O . LEU A 1 104 ? 14.269 -3.323 4.557 1.00 88.50 104 LEU A O 1
ATOM 773 N N . ARG A 1 105 ? 12.390 -3.493 5.759 1.00 88.12 105 ARG A N 1
ATOM 774 C CA . ARG A 1 105 ? 11.646 -4.249 4.741 1.00 88.12 105 ARG A CA 1
ATOM 775 C C . ARG A 1 105 ? 11.378 -3.419 3.485 1.00 88.12 105 ARG A C 1
ATOM 777 O O . ARG A 1 105 ? 11.448 -3.922 2.366 1.00 88.12 105 ARG A O 1
ATOM 784 N N . PHE A 1 106 ? 11.120 -2.138 3.683 1.00 86.19 106 PHE A N 1
ATOM 785 C CA . PHE A 1 106 ? 10.985 -1.137 2.640 1.00 86.19 106 PHE A CA 1
ATOM 786 C C . PHE A 1 106 ? 12.295 -0.961 1.851 1.00 86.19 106 PHE A C 1
ATOM 788 O O . PHE A 1 106 ? 12.279 -0.995 0.620 1.00 86.19 106 PHE A O 1
ATOM 795 N N . LEU A 1 107 ? 13.432 -0.865 2.547 1.00 86.31 107 LEU A N 1
ATOM 796 C CA . LEU A 1 107 ? 14.758 -0.815 1.933 1.00 86.31 107 LEU A CA 1
ATOM 797 C C . LEU A 1 107 ? 15.045 -2.081 1.119 1.00 86.31 107 LEU A C 1
ATOM 799 O O . LEU A 1 107 ? 15.495 -1.980 -0.015 1.00 86.31 107 LEU A O 1
ATOM 803 N N . MET A 1 108 ? 14.714 -3.264 1.645 1.00 89.81 108 MET A N 1
ATOM 804 C CA . MET A 1 108 ? 14.880 -4.534 0.925 1.00 89.81 108 MET A CA 1
ATOM 805 C C . MET A 1 108 ? 14.057 -4.596 -0.368 1.00 89.81 108 MET A C 1
ATOM 807 O O . MET A 1 108 ? 14.559 -5.086 -1.378 1.00 89.81 108 MET A O 1
ATOM 811 N N . LEU A 1 109 ? 12.825 -4.068 -0.368 1.00 88.56 109 LEU A N 1
ATOM 812 C CA . LEU A 1 109 ? 12.031 -3.909 -1.594 1.00 88.56 109 LEU A CA 1
ATOM 813 C C . LEU A 1 109 ? 12.745 -2.984 -2.589 1.00 88.56 109 LEU A C 1
ATOM 815 O O . LEU A 1 109 ? 12.930 -3.355 -3.745 1.00 88.56 109 LEU A O 1
ATOM 819 N N . GLY A 1 110 ? 13.187 -1.808 -2.131 1.00 86.44 110 GLY A N 1
ATOM 820 C CA . GLY A 1 110 ? 13.911 -0.840 -2.958 1.00 86.44 110 GLY A CA 1
ATOM 821 C C . GLY A 1 110 ? 15.182 -1.416 -3.581 1.00 86.44 110 GLY A C 1
ATOM 822 O O . GLY A 1 110 ? 15.386 -1.294 -4.787 1.00 86.44 110 GLY A O 1
ATOM 823 N N . VAL A 1 111 ? 16.001 -2.103 -2.782 1.00 88.19 111 VAL A N 1
ATOM 824 C CA . VAL A 1 111 ? 17.223 -2.780 -3.238 1.00 88.19 111 VAL A CA 1
ATOM 825 C C . VAL A 1 111 ? 16.889 -3.883 -4.244 1.00 88.19 111 VAL A C 1
ATOM 827 O O . VAL A 1 111 ? 17.569 -3.991 -5.258 1.00 88.19 111 VAL A O 1
ATOM 830 N N . GLY A 1 112 ? 15.823 -4.661 -4.024 1.00 91.00 112 GLY A N 1
ATOM 831 C CA . GLY A 1 112 ? 15.363 -5.675 -4.978 1.00 91.00 112 GLY A CA 1
ATOM 832 C C . GLY A 1 112 ? 14.954 -5.079 -6.326 1.00 91.00 112 GLY A C 1
ATOM 833 O O . GLY A 1 112 ? 15.362 -5.583 -7.371 1.00 91.00 112 GLY A O 1
ATOM 834 N N . PHE A 1 113 ? 14.209 -3.972 -6.315 1.00 87.50 113 PHE A N 1
ATOM 835 C CA . PHE A 1 113 ? 13.817 -3.257 -7.530 1.00 87.50 113 PHE A CA 1
ATOM 836 C C . PHE A 1 113 ? 15.019 -2.669 -8.279 1.00 87.50 113 PHE A C 1
ATOM 838 O O . PHE A 1 113 ? 15.129 -2.858 -9.491 1.00 87.50 113 PHE A O 1
ATOM 845 N N . ALA A 1 114 ? 15.928 -1.999 -7.564 1.00 87.00 114 ALA A N 1
ATOM 846 C CA . ALA A 1 114 ? 17.128 -1.406 -8.143 1.00 87.00 114 ALA A CA 1
ATOM 847 C C . ALA A 1 114 ? 18.057 -2.479 -8.726 1.00 87.00 114 ALA A C 1
ATOM 849 O O . ALA A 1 114 ? 18.451 -2.387 -9.885 1.00 87.00 114 ALA A O 1
ATOM 850 N N . ALA A 1 115 ? 18.340 -3.543 -7.968 1.00 90.75 115 ALA A N 1
ATOM 851 C CA . ALA A 1 115 ? 19.168 -4.654 -8.430 1.00 90.75 115 ALA A CA 1
ATOM 852 C C . ALA A 1 115 ? 18.575 -5.331 -9.673 1.00 90.75 115 ALA A C 1
ATOM 854 O O . ALA A 1 115 ? 19.306 -5.641 -10.613 1.00 90.75 115 ALA A O 1
ATOM 855 N N . ALA A 1 116 ? 17.253 -5.524 -9.708 1.00 91.06 116 ALA A N 1
ATOM 856 C CA . ALA A 1 116 ? 16.573 -6.076 -10.870 1.00 91.06 116 ALA A CA 1
ATOM 857 C C . ALA A 1 116 ? 16.706 -5.184 -12.108 1.00 91.06 116 ALA A C 1
ATOM 859 O O . ALA A 1 116 ? 17.031 -5.699 -13.175 1.00 91.06 116 ALA A O 1
ATOM 860 N N . GLY A 1 117 ? 16.482 -3.874 -11.965 1.00 88.12 117 GLY A N 1
ATOM 861 C CA . GLY A 1 117 ? 16.606 -2.909 -13.058 1.00 88.12 117 GLY A CA 1
ATOM 862 C C . GLY A 1 117 ? 18.037 -2.794 -13.588 1.00 88.12 117 GLY A C 1
ATOM 863 O O . GLY A 1 117 ? 18.241 -2.819 -14.799 1.00 88.12 117 GLY A O 1
ATOM 864 N N . THR A 1 118 ? 19.031 -2.747 -12.696 1.00 89.00 118 THR A N 1
ATOM 865 C CA . THR A 1 118 ? 20.451 -2.739 -13.076 1.00 89.00 118 THR A CA 1
ATOM 866 C C . THR A 1 118 ? 20.825 -4.011 -13.825 1.00 89.00 118 THR A C 1
ATOM 868 O O . THR A 1 118 ? 21.455 -3.932 -14.876 1.00 89.00 118 THR A O 1
ATOM 871 N N . LEU A 1 119 ? 20.408 -5.184 -13.327 1.00 91.94 119 LEU A N 1
ATOM 872 C CA . LEU A 1 119 ? 20.717 -6.445 -13.996 1.00 91.94 119 LEU A CA 1
ATOM 873 C C . LEU A 1 119 ? 20.036 -6.535 -15.367 1.00 91.94 119 LEU A C 1
ATOM 875 O O . LEU A 1 119 ? 20.660 -6.962 -16.332 1.00 91.94 119 LEU A O 1
ATOM 879 N N . TRP A 1 120 ? 18.782 -6.091 -15.462 1.00 90.06 120 TRP A N 1
ATOM 880 C CA . TRP A 1 120 ? 18.039 -6.019 -16.718 1.00 90.06 120 TRP A CA 1
ATOM 881 C C . TRP A 1 120 ? 18.738 -5.137 -17.757 1.00 90.06 120 TRP A C 1
ATOM 883 O O . TRP A 1 120 ? 18.852 -5.532 -18.915 1.00 90.06 120 TRP A O 1
ATOM 893 N N . GLY A 1 121 ? 19.260 -3.984 -17.326 1.00 87.50 121 GLY A N 1
ATOM 894 C CA . GLY A 1 121 ? 19.958 -3.016 -18.173 1.00 87.50 121 GLY A CA 1
ATOM 895 C C . GLY A 1 121 ? 21.191 -3.563 -18.900 1.00 87.50 121 GLY A C 1
ATOM 896 O O . GLY A 1 121 ? 21.558 -3.027 -19.942 1.00 87.50 121 GLY A O 1
ATOM 897 N N . PHE A 1 122 ? 21.812 -4.640 -18.402 1.00 90.56 122 PHE A N 1
ATOM 898 C CA . PHE A 1 122 ? 22.913 -5.309 -19.108 1.00 90.56 122 PHE A CA 1
ATOM 899 C C . PHE A 1 122 ? 22.455 -6.102 -20.334 1.00 90.56 122 PHE A C 1
ATOM 901 O O . PHE A 1 122 ? 23.248 -6.317 -21.247 1.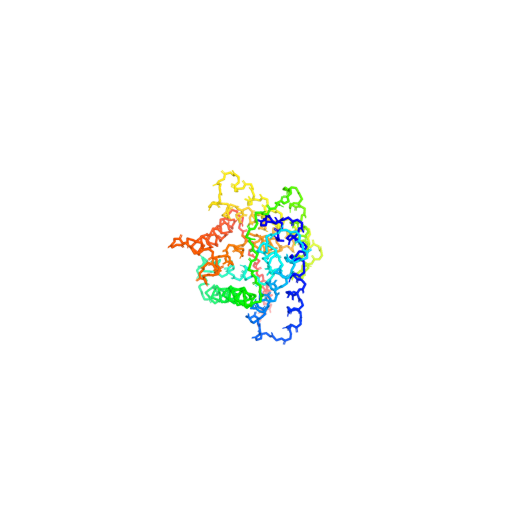00 90.56 122 PHE A O 1
ATOM 908 N N . PHE A 1 123 ? 21.201 -6.552 -20.352 1.00 89.62 123 PHE A N 1
ATOM 909 C CA . PHE A 1 123 ? 20.664 -7.390 -21.420 1.00 89.62 123 PHE A CA 1
ATOM 910 C C . PHE A 1 123 ? 19.744 -6.608 -22.363 1.00 89.62 123 PHE A C 1
ATOM 912 O O . PHE A 1 123 ? 19.771 -6.837 -23.571 1.00 89.62 123 PHE A O 1
ATOM 919 N N . TRP A 1 124 ? 18.943 -5.678 -21.831 1.00 89.00 124 TRP A N 1
ATOM 920 C CA . TRP A 1 124 ? 17.935 -4.933 -22.586 1.00 89.00 124 TRP A CA 1
ATOM 921 C C . TRP A 1 124 ? 17.774 -3.493 -22.095 1.00 89.00 124 TRP A C 1
ATOM 923 O O . TRP A 1 124 ? 17.992 -3.179 -20.926 1.00 89.00 124 TRP A O 1
ATOM 933 N N . ALA A 1 125 ? 17.321 -2.610 -22.988 1.00 83.44 125 ALA A N 1
ATOM 934 C CA . ALA A 1 125 ? 16.969 -1.243 -22.621 1.00 83.44 125 ALA A CA 1
ATOM 935 C C . ALA A 1 125 ? 15.759 -1.214 -21.670 1.00 83.44 125 ALA A C 1
ATOM 937 O O . ALA A 1 125 ? 14.819 -2.003 -21.800 1.00 83.44 125 ALA A O 1
ATOM 938 N N . LEU A 1 126 ? 15.773 -0.274 -20.723 1.00 78.06 126 LEU A N 1
ATOM 939 C CA . LEU A 1 126 ? 14.635 -0.027 -19.841 1.00 78.06 126 LEU A CA 1
ATOM 940 C C . LEU A 1 126 ? 13.470 0.581 -20.648 1.00 78.06 126 LEU A C 1
ATOM 942 O O . LEU A 1 126 ? 13.693 1.529 -21.408 1.00 78.06 126 LEU A O 1
ATOM 946 N N . PRO A 1 127 ? 12.236 0.071 -20.489 1.00 75.25 127 PRO A N 1
ATOM 947 C CA . PRO A 1 127 ? 11.075 0.609 -21.183 1.00 75.25 127 PRO A CA 1
ATOM 948 C C . PRO A 1 127 ? 10.833 2.077 -20.797 1.00 75.25 127 PRO A C 1
ATOM 950 O O . PRO A 1 127 ? 11.002 2.438 -19.625 1.00 75.25 127 PRO A O 1
ATOM 953 N N . PRO A 1 128 ? 10.394 2.931 -21.738 1.00 72.38 128 PRO A N 1
ATOM 954 C CA . PRO A 1 128 ? 9.999 4.293 -21.412 1.00 72.38 128 PRO A CA 1
ATOM 955 C C . PRO A 1 128 ? 8.787 4.305 -20.471 1.00 72.38 128 PRO A C 1
ATOM 957 O O . PRO A 1 128 ? 7.978 3.378 -20.432 1.00 72.38 128 PRO A O 1
ATOM 960 N N . HIS A 1 129 ? 8.670 5.373 -19.683 1.00 70.56 129 HIS A N 1
ATOM 961 C CA . HIS A 1 129 ? 7.563 5.528 -18.746 1.00 70.56 129 HIS A CA 1
ATOM 962 C C . HIS A 1 129 ? 6.295 5.937 -19.502 1.00 70.56 129 HIS A C 1
ATOM 964 O O . HIS A 1 129 ? 6.295 6.960 -20.186 1.00 70.56 129 HIS A O 1
ATOM 970 N N . PHE A 1 130 ? 5.222 5.161 -19.353 1.00 75.25 130 PHE A N 1
ATOM 971 C CA . PHE A 1 130 ? 3.927 5.454 -19.965 1.00 75.25 130 PHE A CA 1
ATOM 972 C C . PHE A 1 130 ? 2.929 5.956 -18.925 1.00 75.25 130 PHE A C 1
ATOM 974 O O . PHE A 1 130 ? 2.839 5.410 -17.816 1.00 75.25 130 PHE A O 1
ATOM 981 N N . GLU A 1 131 ? 2.171 6.988 -19.300 1.00 71.56 131 GLU A N 1
ATOM 982 C CA . GLU A 1 131 ? 1.015 7.418 -18.521 1.00 71.56 131 GLU A CA 1
ATOM 983 C C . GLU A 1 131 ? -0.066 6.330 -18.586 1.00 71.56 131 GLU A C 1
ATOM 985 O O . GLU A 1 131 ? -0.405 5.862 -19.679 1.00 71.56 131 GLU A O 1
ATOM 990 N N . PRO A 1 132 ? -0.587 5.866 -17.441 1.00 70.69 132 PRO A N 1
ATOM 991 C CA . PRO A 1 132 ? -1.535 4.767 -17.429 1.00 70.69 132 PRO A CA 1
ATOM 992 C C . PRO A 1 132 ? -2.918 5.233 -17.875 1.00 70.69 132 PRO A C 1
ATOM 994 O O . PRO A 1 132 ? -3.386 6.314 -17.515 1.00 70.69 132 PRO A O 1
ATOM 997 N N . HIS A 1 133 ? -3.635 4.342 -18.554 1.00 78.94 133 HIS A N 1
ATOM 998 C CA . HIS A 1 133 ? -5.061 4.516 -18.807 1.00 78.94 133 HIS A CA 1
ATOM 999 C C . HIS A 1 133 ? -5.846 4.063 -17.575 1.00 78.94 133 HIS A C 1
ATOM 1001 O O . HIS A 1 133 ? -6.215 2.893 -17.449 1.00 78.94 133 HIS A O 1
ATOM 1007 N N . ALA A 1 134 ? -6.056 4.989 -16.638 1.00 83.88 134 ALA A N 1
ATOM 1008 C CA . ALA A 1 134 ? -6.772 4.709 -15.401 1.00 83.88 134 ALA A CA 1
ATOM 1009 C C . ALA A 1 134 ? -8.189 4.178 -15.678 1.00 83.88 134 ALA A C 1
ATOM 1011 O O . ALA A 1 134 ? -8.923 4.698 -16.521 1.00 83.88 134 ALA A O 1
ATOM 1012 N N . LEU A 1 135 ? -8.583 3.136 -14.941 1.00 88.31 135 LEU A N 1
ATOM 1013 C CA . LEU A 1 135 ? -9.925 2.569 -15.042 1.00 88.31 135 LEU A CA 1
ATOM 1014 C C . LEU A 1 135 ? -10.995 3.571 -14.569 1.00 88.31 135 LEU A C 1
ATOM 1016 O O . LEU A 1 135 ? -10.736 4.359 -13.653 1.00 88.31 135 LEU A O 1
ATOM 1020 N N . PRO A 1 136 ? -12.228 3.498 -15.112 1.00 90.19 136 PRO A N 1
ATOM 1021 C CA . PRO A 1 136 ? -13.339 4.323 -14.651 1.00 90.19 136 PRO A CA 1
ATOM 1022 C C . PRO A 1 136 ? -13.528 4.241 -13.124 1.00 90.19 136 PRO A C 1
ATOM 1024 O O . PRO A 1 136 ? -13.381 3.152 -12.554 1.00 90.19 136 PRO A O 1
ATOM 1027 N N . PRO A 1 137 ? -13.908 5.338 -12.439 1.00 87.38 137 PRO A N 1
ATOM 1028 C CA . PRO A 1 137 ? -14.019 5.364 -10.977 1.00 87.38 137 PRO A CA 1
ATOM 1029 C C . PRO A 1 137 ? -14.940 4.279 -10.408 1.00 87.38 137 PRO A C 1
ATOM 1031 O O . PRO A 1 137 ? -14.602 3.636 -9.417 1.00 87.38 137 PRO A O 1
ATOM 1034 N N . LEU A 1 138 ? -16.070 4.018 -11.076 1.00 89.44 138 LEU A N 1
ATOM 1035 C CA . LEU A 1 138 ? -17.022 2.981 -10.672 1.00 89.44 138 LEU A CA 1
ATOM 1036 C C . LEU A 1 138 ? -16.400 1.579 -10.723 1.00 89.44 138 LEU A C 1
ATOM 1038 O O . LEU A 1 138 ? -16.567 0.782 -9.803 1.00 89.44 138 LEU A O 1
ATOM 1042 N N . LEU A 1 139 ? -15.641 1.289 -11.780 1.00 91.81 139 LEU A N 1
ATOM 1043 C CA . LEU A 1 139 ? -14.958 0.010 -11.922 1.00 91.81 139 LEU A CA 1
ATOM 1044 C C . LEU A 1 139 ? -13.836 -0.130 -10.887 1.00 91.81 139 LEU A C 1
ATOM 1046 O O . LEU A 1 139 ? -13.687 -1.187 -10.279 1.00 91.81 139 LEU A O 1
ATOM 1050 N N . THR A 1 140 ? -13.088 0.946 -10.635 1.00 90.94 140 THR A N 1
ATOM 1051 C CA . THR A 1 140 ? -12.075 0.974 -9.574 1.00 90.94 140 THR A CA 1
ATOM 1052 C C . THR A 1 140 ? -12.707 0.697 -8.211 1.00 90.94 140 THR A C 1
ATOM 1054 O O . THR A 1 140 ? -12.175 -0.112 -7.455 1.00 90.94 140 THR A O 1
ATOM 1057 N N . PHE A 1 141 ? -13.873 1.276 -7.916 1.00 91.81 141 PHE A N 1
ATOM 1058 C CA . PHE A 1 141 ? -14.619 1.016 -6.683 1.00 91.81 141 PHE A CA 1
ATOM 1059 C C . PHE A 1 141 ? -15.022 -0.464 -6.544 1.00 91.81 141 PHE A C 1
ATOM 1061 O O . PHE A 1 141 ? -14.795 -1.067 -5.493 1.00 91.81 141 PHE A O 1
ATOM 1068 N N . LEU A 1 142 ? -15.528 -1.088 -7.614 1.00 93.88 142 LEU A N 1
ATOM 1069 C CA . LEU A 1 142 ? -15.841 -2.524 -7.630 1.00 93.88 142 LEU A CA 1
ATOM 1070 C C . LEU A 1 142 ? -14.593 -3.393 -7.417 1.00 93.88 142 LEU A C 1
ATOM 1072 O O . LEU A 1 142 ? -14.613 -4.333 -6.626 1.00 93.88 142 LEU A O 1
ATOM 1076 N N . LEU A 1 143 ? -13.475 -3.058 -8.062 1.00 93.31 143 LEU A N 1
ATOM 1077 C CA . LEU A 1 143 ? -12.210 -3.777 -7.889 1.00 93.31 143 LEU A CA 1
ATOM 1078 C C . LEU A 1 143 ? -11.631 -3.612 -6.479 1.00 93.31 143 LEU A C 1
ATOM 1080 O O . LEU A 1 143 ? -10.993 -4.528 -5.959 1.00 93.31 143 LEU A O 1
ATOM 1084 N N . VAL A 1 144 ? -11.864 -2.467 -5.837 1.00 92.56 144 VAL A N 1
ATOM 1085 C CA . VAL A 1 144 ? -11.521 -2.251 -4.429 1.00 92.56 144 VAL A CA 1
ATOM 1086 C C . VAL A 1 144 ? -12.392 -3.126 -3.518 1.00 92.56 144 VAL A C 1
ATOM 1088 O O . VAL A 1 144 ? -11.850 -3.720 -2.586 1.00 92.56 144 VAL A O 1
ATOM 1091 N N . ALA A 1 145 ? -13.687 -3.303 -3.813 1.00 94.31 145 ALA A N 1
ATOM 1092 C CA . ALA A 1 145 ? -14.540 -4.251 -3.086 1.00 94.31 145 ALA A CA 1
ATOM 1093 C C . ALA A 1 145 ? -14.027 -5.696 -3.208 1.00 94.31 145 ALA A C 1
ATOM 1095 O O . ALA A 1 145 ? -13.892 -6.387 -2.198 1.00 94.31 145 ALA A O 1
ATOM 1096 N N . VAL A 1 146 ? -13.665 -6.131 -4.422 1.00 93.94 146 VAL A N 1
ATOM 1097 C CA . VAL A 1 146 ? -13.039 -7.447 -4.656 1.00 93.94 146 VAL A CA 1
ATOM 1098 C C . VAL A 1 146 ? -11.729 -7.573 -3.872 1.00 93.94 146 VAL A C 1
ATOM 1100 O O . VAL A 1 146 ? -11.475 -8.598 -3.241 1.00 93.94 146 VAL A O 1
ATOM 1103 N N . GLY A 1 147 ? -10.925 -6.506 -3.832 1.00 90.19 147 GLY A N 1
ATOM 1104 C CA . GLY A 1 147 ? -9.731 -6.426 -2.992 1.00 90.19 147 GLY A CA 1
ATOM 1105 C C . GLY A 1 147 ? -10.028 -6.606 -1.500 1.00 90.19 147 GLY A C 1
ATOM 1106 O O . GLY A 1 147 ? -9.277 -7.291 -0.814 1.00 90.19 147 GLY A O 1
ATOM 1107 N N . GLY A 1 148 ? -11.143 -6.067 -1.001 1.00 91.50 148 GLY A N 1
ATOM 1108 C CA . GLY A 1 148 ? -11.602 -6.288 0.372 1.00 91.50 148 GLY A CA 1
ATOM 1109 C C . GLY A 1 148 ? -11.954 -7.750 0.663 1.00 91.50 148 GLY A C 1
ATOM 1110 O O . GLY A 1 148 ? -11.589 -8.270 1.717 1.00 91.50 148 GLY A O 1
ATOM 1111 N N . VAL A 1 149 ? -12.576 -8.449 -0.292 1.00 93.44 149 VAL A N 1
ATOM 1112 C CA . VAL A 1 149 ? -12.828 -9.896 -0.175 1.00 93.44 149 VAL A CA 1
ATOM 1113 C C . VAL A 1 149 ? -11.507 -10.665 -0.132 1.00 93.44 149 VAL A C 1
ATOM 1115 O O . VAL A 1 149 ? -11.323 -11.505 0.745 1.00 93.44 149 VAL A O 1
ATOM 1118 N N . ALA A 1 150 ? -10.545 -10.338 -0.998 1.00 90.06 150 ALA A N 1
ATOM 1119 C CA . ALA A 1 150 ? -9.218 -10.955 -0.966 1.00 90.06 150 ALA A CA 1
ATOM 1120 C C . ALA A 1 150 ? -8.492 -10.709 0.371 1.00 90.06 150 ALA A C 1
ATOM 1122 O O . ALA A 1 150 ? -7.952 -11.644 0.961 1.00 90.06 150 ALA A O 1
ATOM 1123 N N . LEU A 1 151 ? -8.548 -9.482 0.904 1.00 86.94 151 LEU A N 1
ATOM 1124 C CA . LEU A 1 151 ? -7.977 -9.150 2.212 1.00 86.94 151 LEU A CA 1
ATOM 1125 C C . LEU A 1 151 ? -8.621 -9.955 3.344 1.00 86.94 151 LEU A C 1
ATOM 1127 O O . LEU A 1 151 ? -7.917 -10.364 4.263 1.00 86.94 151 LEU A O 1
ATOM 1131 N N . SER A 1 152 ? -9.923 -10.245 3.266 1.00 90.69 152 SER A N 1
ATOM 1132 C CA . SER A 1 152 ? -10.583 -11.083 4.270 1.00 90.69 152 SER A CA 1
ATOM 1133 C C . SER A 1 152 ? -9.990 -12.493 4.343 1.00 90.69 152 SER A C 1
ATOM 1135 O O . SER A 1 152 ? -9.816 -13.024 5.439 1.00 90.69 152 SER A O 1
ATOM 1137 N N . VAL A 1 153 ? -9.591 -13.057 3.197 1.00 89.12 153 VAL A N 1
ATOM 1138 C CA . VAL A 1 153 ? -8.905 -14.352 3.124 1.00 89.12 153 VAL A CA 1
ATOM 1139 C C . VAL A 1 153 ? -7.489 -14.237 3.687 1.00 89.12 153 VAL A C 1
ATOM 1141 O O . VAL A 1 153 ? -7.101 -15.047 4.525 1.00 89.12 153 VAL A O 1
ATOM 1144 N N . CYS A 1 154 ? -6.737 -13.200 3.298 1.00 83.50 154 CYS A N 1
ATOM 1145 C CA . CYS A 1 154 ? -5.377 -12.963 3.799 1.00 83.50 154 CYS A CA 1
ATOM 1146 C C . CYS A 1 154 ? -5.320 -12.794 5.323 1.00 83.50 154 CYS A C 1
ATOM 1148 O O . CYS A 1 154 ? -4.343 -13.186 5.952 1.00 83.50 154 CYS A O 1
ATOM 1150 N N . MET A 1 155 ? -6.358 -12.210 5.919 1.00 82.38 155 MET A N 1
ATOM 1151 C CA . MET A 1 155 ? -6.439 -11.970 7.360 1.00 82.38 155 MET A CA 1
ATOM 1152 C C . MET A 1 155 ? -7.010 -13.145 8.154 1.00 82.38 155 MET A C 1
ATOM 1154 O O . MET A 1 155 ? -7.224 -12.998 9.356 1.00 82.38 155 MET A O 1
ATOM 1158 N N . ALA A 1 156 ? -7.301 -14.279 7.503 1.00 84.50 156 ALA A N 1
ATOM 1159 C CA . ALA A 1 156 ? -8.051 -15.384 8.100 1.00 84.50 156 ALA A CA 1
ATOM 1160 C C . ALA A 1 156 ? -9.344 -14.895 8.791 1.00 84.50 156 ALA A C 1
ATOM 1162 O O . ALA A 1 156 ? -9.720 -15.349 9.876 1.00 84.50 156 ALA A O 1
ATOM 1163 N N . GLY A 1 157 ? -10.010 -13.915 8.169 1.00 79.69 157 GLY A N 1
ATOM 1164 C CA . GLY A 1 157 ? -11.232 -13.315 8.680 1.00 79.69 157 GLY A CA 1
ATOM 1165 C C . GLY A 1 157 ? -12.353 -14.345 8.755 1.00 79.69 157 GLY A C 1
ATOM 1166 O O . GLY A 1 157 ? -12.480 -15.228 7.906 1.00 79.69 157 GLY A O 1
ATOM 1167 N N . ARG A 1 158 ? -13.207 -14.236 9.776 1.00 86.12 158 ARG A N 1
ATOM 1168 C CA . ARG A 1 158 ? -14.378 -15.112 9.874 1.00 86.12 158 ARG A CA 1
ATOM 1169 C C . ARG A 1 158 ? -15.303 -14.816 8.686 1.00 86.12 158 ARG A C 1
ATOM 1171 O O . ARG A 1 158 ? -15.492 -13.646 8.359 1.00 86.12 158 ARG A O 1
ATOM 1178 N N . PRO A 1 159 ? -15.972 -15.820 8.096 1.00 87.38 159 PRO A N 1
ATOM 1179 C CA . PRO A 1 159 ? -16.837 -15.612 6.928 1.00 87.38 159 PRO A CA 1
ATOM 1180 C C . PRO A 1 159 ? -17.959 -14.590 7.192 1.00 87.38 159 PRO A C 1
ATOM 1182 O O . PRO A 1 159 ? -18.328 -13.819 6.313 1.00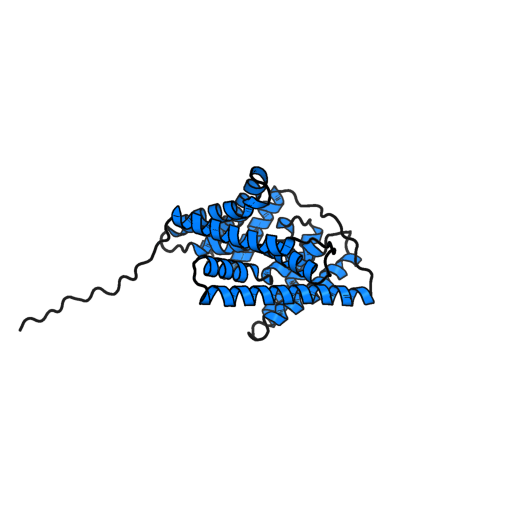 87.38 159 PRO A O 1
ATOM 1185 N N . ARG A 1 160 ? -18.439 -14.511 8.441 1.00 88.50 160 ARG A N 1
ATOM 1186 C CA . ARG A 1 160 ? -19.415 -13.504 8.903 1.00 88.50 160 ARG A CA 1
ATOM 1187 C C . ARG A 1 160 ? -18.907 -12.057 8.897 1.00 88.50 160 ARG A C 1
ATOM 1189 O O . ARG A 1 160 ? -19.716 -11.136 8.887 1.00 88.50 160 ARG A O 1
ATOM 1196 N N . ASP A 1 161 ? -17.593 -11.863 8.927 1.00 90.62 161 ASP A N 1
ATOM 1197 C CA . ASP A 1 161 ? -16.949 -10.553 9.026 1.00 90.62 161 ASP A CA 1
ATOM 1198 C C . ASP A 1 161 ? -16.518 -10.011 7.651 1.00 90.62 161 ASP A C 1
ATOM 1200 O O . ASP A 1 161 ? -16.193 -8.832 7.537 1.00 90.62 161 ASP A O 1
ATOM 1204 N N . VAL A 1 162 ? -16.580 -10.825 6.588 1.00 93.25 162 VAL A N 1
ATOM 1205 C CA . VAL A 1 162 ? -16.162 -10.456 5.219 1.00 93.25 162 VAL A CA 1
ATOM 1206 C C . VAL A 1 162 ? -16.882 -9.204 4.724 1.00 93.25 162 VAL A C 1
ATOM 1208 O O . VAL A 1 162 ? -16.242 -8.286 4.216 1.00 93.25 162 VAL A O 1
ATOM 1211 N N . ALA A 1 163 ? -18.201 -9.124 4.922 1.00 94.19 163 ALA A N 1
ATOM 1212 C CA . ALA A 1 163 ? -18.978 -7.951 4.527 1.00 94.19 163 ALA A CA 1
ATOM 1213 C C . ALA A 1 163 ? -18.477 -6.675 5.229 1.00 94.19 163 ALA A C 1
ATOM 1215 O O . ALA A 1 163 ? -18.356 -5.626 4.603 1.00 94.19 163 ALA A O 1
ATOM 1216 N N . TRP A 1 164 ? -18.113 -6.774 6.510 1.00 93.88 164 TRP A N 1
ATOM 1217 C CA . TRP A 1 164 ? -17.607 -5.647 7.296 1.00 93.88 164 TRP A CA 1
ATOM 1218 C C . TRP A 1 164 ? -16.176 -5.261 6.924 1.00 93.88 164 TRP A C 1
ATOM 1220 O O . TRP A 1 164 ? -15.849 -4.076 6.907 1.00 93.88 164 TRP A O 1
ATOM 1230 N N . ILE A 1 165 ? -15.347 -6.236 6.550 1.00 93.50 165 ILE A N 1
ATOM 1231 C CA . ILE A 1 165 ? -14.015 -5.999 5.985 1.00 93.50 165 ILE A CA 1
ATOM 1232 C C . ILE A 1 165 ? -14.134 -5.205 4.679 1.00 93.50 165 ILE A C 1
ATOM 1234 O O . ILE A 1 165 ? -13.469 -4.181 4.521 1.00 93.50 165 ILE A O 1
ATOM 1238 N N . VAL A 1 166 ? -15.026 -5.619 3.772 1.00 95.62 166 VAL A N 1
ATOM 1239 C CA . VAL A 1 166 ? -15.283 -4.904 2.510 1.00 95.62 166 VAL A CA 1
ATOM 1240 C C . VAL A 1 166 ? -15.790 -3.487 2.782 1.00 95.62 166 VAL A C 1
ATOM 1242 O O . VAL A 1 166 ? -15.280 -2.543 2.183 1.00 95.62 166 VAL A O 1
ATOM 1245 N N . VAL A 1 167 ? -16.723 -3.312 3.725 1.00 95.12 167 VAL A N 1
ATOM 1246 C CA . VAL A 1 167 ? -17.190 -1.983 4.155 1.00 95.12 167 VAL A CA 1
ATOM 1247 C C . VAL A 1 167 ? -16.027 -1.122 4.642 1.00 95.12 167 VAL A C 1
ATOM 1249 O O . VAL A 1 167 ? -15.941 0.033 4.238 1.00 95.12 167 VAL A O 1
ATOM 1252 N N . GLY A 1 168 ? -15.104 -1.654 5.448 1.00 93.81 168 GLY A N 1
ATOM 1253 C CA . GLY A 1 168 ? -13.925 -0.910 5.904 1.00 93.81 168 GLY A CA 1
ATOM 1254 C C . GLY A 1 168 ? -13.029 -0.451 4.753 1.00 93.81 168 GLY A C 1
ATOM 1255 O O . GLY A 1 168 ? -12.657 0.719 4.684 1.00 93.81 168 GLY A O 1
ATOM 1256 N N . VAL A 1 169 ? -12.742 -1.342 3.803 1.00 94.06 169 VAL A N 1
ATOM 1257 C CA . VAL A 1 169 ? -11.899 -1.039 2.634 1.00 94.06 169 VAL A CA 1
ATOM 1258 C C . VAL A 1 169 ? -12.558 -0.009 1.710 1.00 94.06 169 VAL A C 1
ATOM 1260 O O . VAL A 1 169 ? -11.895 0.925 1.253 1.00 94.06 169 VAL A O 1
ATOM 1263 N N . LEU A 1 170 ? -13.864 -0.138 1.460 1.00 95.75 170 LEU A N 1
ATOM 1264 C CA . LEU A 1 170 ? -14.629 0.822 0.662 1.00 95.75 170 LEU A CA 1
ATOM 1265 C C . LEU A 1 170 ? -14.774 2.170 1.366 1.00 95.75 170 LEU A C 1
ATOM 1267 O O . LEU A 1 170 ? -14.667 3.200 0.710 1.00 95.75 170 LEU A O 1
ATOM 1271 N N . THR A 1 171 ? -14.965 2.173 2.686 1.00 95.88 171 THR A N 1
ATOM 1272 C CA . THR A 1 171 ? -15.026 3.399 3.492 1.00 95.88 171 THR A CA 1
ATOM 1273 C C . THR A 1 171 ? -13.700 4.143 3.416 1.00 95.88 171 THR A C 1
ATOM 1275 O O . THR A 1 171 ? -13.694 5.332 3.126 1.00 95.88 171 THR A O 1
ATOM 1278 N N . ALA A 1 172 ? -12.578 3.443 3.598 1.00 93.31 172 ALA A N 1
ATOM 1279 C CA . ALA A 1 172 ? -11.241 4.008 3.453 1.00 93.31 172 ALA A CA 1
ATOM 1280 C C . ALA A 1 172 ? -11.031 4.642 2.068 1.00 93.31 172 ALA A C 1
ATOM 1282 O O . ALA A 1 172 ? -10.709 5.824 1.960 1.00 93.31 172 ALA A O 1
ATOM 1283 N N . TYR A 1 173 ? -11.254 3.868 1.002 1.00 93.31 173 TYR A N 1
ATOM 1284 C CA . TYR A 1 173 ? -11.065 4.346 -0.367 1.00 93.31 173 TYR A CA 1
ATOM 1285 C C . TYR A 1 173 ? -12.012 5.499 -0.725 1.00 93.31 173 TYR A C 1
ATOM 1287 O O . TYR A 1 173 ? -11.571 6.508 -1.272 1.00 93.31 173 TYR A O 1
ATOM 1295 N N . GLY A 1 174 ? -13.298 5.366 -0.398 1.00 93.69 174 GLY A N 1
ATOM 1296 C CA . GLY A 1 174 ? -14.319 6.368 -0.680 1.00 93.69 174 GLY A CA 1
ATOM 1297 C C . GLY A 1 174 ? -14.084 7.666 0.085 1.00 93.69 174 GLY A C 1
ATOM 1298 O O . GLY A 1 174 ? -14.101 8.733 -0.522 1.00 93.69 174 GLY A O 1
ATOM 1299 N N . ALA A 1 175 ? -13.789 7.584 1.387 1.00 94.56 175 ALA A N 1
ATOM 1300 C CA . ALA A 1 175 ? -13.465 8.757 2.193 1.00 94.56 175 ALA A CA 1
ATOM 1301 C C . ALA A 1 175 ? -12.228 9.470 1.639 1.00 94.56 175 ALA A C 1
ATOM 1303 O O . ALA A 1 175 ? -12.282 10.670 1.399 1.00 94.56 175 ALA A O 1
ATOM 1304 N N . GLN A 1 176 ? -11.154 8.737 1.327 1.00 92.56 176 GLN A N 1
ATOM 1305 C CA . GLN A 1 176 ? -9.954 9.335 0.743 1.00 92.56 176 GLN A CA 1
ATOM 1306 C C . GLN A 1 176 ? -10.231 9.994 -0.616 1.00 92.56 176 GLN A C 1
ATOM 1308 O O . GLN A 1 176 ? -9.753 11.101 -0.856 1.00 92.56 176 GLN A O 1
ATOM 1313 N N . ALA A 1 177 ? -11.014 9.357 -1.491 1.00 91.00 177 ALA A N 1
ATOM 1314 C CA . ALA A 1 177 ? -11.370 9.916 -2.793 1.00 91.00 177 ALA A CA 1
ATOM 1315 C C . ALA A 1 177 ? -12.178 11.219 -2.660 1.00 91.00 177 ALA A C 1
ATOM 1317 O O . ALA A 1 177 ? -11.852 12.211 -3.309 1.00 91.00 177 ALA A O 1
ATOM 1318 N N . VAL A 1 178 ? -13.186 11.239 -1.783 1.00 92.62 178 VAL A N 1
ATOM 1319 C CA . VAL A 1 178 ? -14.027 12.421 -1.537 1.00 92.62 178 VAL A CA 1
ATOM 1320 C C . VAL A 1 178 ? -13.221 13.540 -0.882 1.00 92.62 178 VAL A C 1
ATOM 1322 O O . VAL A 1 178 ? -13.269 14.682 -1.334 1.00 92.62 178 VAL A O 1
ATOM 1325 N N . THR A 1 179 ? -12.432 13.238 0.151 1.00 91.44 179 THR A N 1
ATOM 1326 C CA . THR A 1 179 ? -11.614 14.256 0.820 1.00 91.44 179 THR A CA 1
ATOM 1327 C C . THR A 1 179 ? -10.551 14.819 -0.117 1.00 91.44 179 THR A C 1
ATOM 1329 O O . THR A 1 179 ? -10.323 16.023 -0.100 1.00 91.44 179 THR A O 1
ATOM 1332 N N . LYS A 1 180 ? -9.950 13.999 -0.988 1.00 89.62 180 LYS A N 1
ATOM 1333 C CA . LYS A 1 180 ? -9.002 14.483 -1.999 1.00 89.62 180 LYS A CA 1
ATOM 1334 C C . LYS A 1 180 ? -9.646 15.488 -2.962 1.00 89.62 180 LYS A C 1
ATOM 1336 O O . LYS A 1 180 ? -8.992 16.456 -3.335 1.00 89.62 180 LYS A O 1
ATOM 1341 N N . MET A 1 181 ? -10.916 15.301 -3.328 1.00 88.56 181 MET A N 1
ATOM 1342 C CA . MET A 1 181 ? -11.652 16.265 -4.160 1.00 88.56 181 MET A CA 1
ATOM 1343 C C . MET A 1 181 ? -11.973 17.571 -3.420 1.00 88.56 181 MET A C 1
ATOM 1345 O O . MET A 1 181 ? -11.985 18.628 -4.039 1.00 88.56 181 MET A O 1
ATOM 1349 N N . LEU A 1 182 ? -12.238 17.504 -2.112 1.00 89.62 182 LEU A N 1
ATOM 1350 C CA . LEU A 1 182 ? -12.682 18.651 -1.312 1.00 89.62 182 LEU A CA 1
ATOM 1351 C C . LEU A 1 182 ? -11.532 19.476 -0.706 1.00 89.62 182 LEU A C 1
ATOM 1353 O O . LEU A 1 182 ? -11.616 20.698 -0.664 1.00 89.62 182 LEU A O 1
ATOM 1357 N N . LEU A 1 183 ? -10.483 18.816 -0.206 1.00 85.25 183 LEU A N 1
ATOM 1358 C CA . LEU A 1 183 ? -9.374 19.424 0.548 1.00 85.25 183 LEU A CA 1
ATOM 1359 C C . LEU A 1 183 ? -8.022 19.324 -0.179 1.00 85.25 183 LEU A C 1
ATOM 1361 O O . LEU A 1 183 ? -7.028 19.870 0.297 1.00 85.25 183 LEU A O 1
ATOM 1365 N N . GLY A 1 184 ? -7.960 18.611 -1.307 1.00 83.50 184 GLY A N 1
ATOM 1366 C CA . GLY A 1 184 ? -6.709 18.297 -1.993 1.00 83.50 184 GLY A CA 1
ATOM 1367 C C . GLY A 1 184 ? -5.919 17.154 -1.344 1.00 83.50 184 GLY A C 1
ATOM 1368 O O . GLY A 1 184 ? -6.351 16.502 -0.390 1.00 83.50 184 GLY A O 1
ATOM 1369 N N . ASP A 1 185 ? -4.732 16.890 -1.891 1.00 76.19 185 ASP A N 1
ATOM 1370 C CA . ASP A 1 185 ? -3.885 15.761 -1.491 1.00 76.19 185 ASP A CA 1
ATOM 1371 C C . ASP A 1 185 ? -3.376 15.809 -0.035 1.00 76.19 185 ASP A C 1
ATOM 1373 O O . ASP A 1 185 ? -3.511 14.787 0.649 1.00 76.19 185 ASP A O 1
ATOM 1377 N N . PRO A 1 186 ? -2.860 16.944 0.492 1.00 76.44 186 PRO A N 1
ATOM 1378 C CA . PRO A 1 186 ? -2.180 16.963 1.790 1.00 76.44 186 PRO A CA 1
ATOM 1379 C C . PRO A 1 186 ? -3.076 16.694 2.999 1.00 76.44 186 PRO A C 1
ATOM 1381 O O . PRO A 1 186 ? -2.557 16.277 4.022 1.00 76.44 186 PRO A O 1
ATOM 1384 N N . GLY A 1 187 ? -4.387 16.951 2.928 1.00 77.00 187 GLY A N 1
ATOM 1385 C CA . GLY A 1 187 ? -5.315 16.739 4.052 1.00 77.00 187 GLY A CA 1
ATOM 1386 C C . GLY A 1 187 ? -6.120 15.439 3.971 1.00 77.00 187 GLY A C 1
ATOM 1387 O O . GLY A 1 187 ? -6.762 15.042 4.946 1.00 77.00 187 GLY A O 1
ATOM 1388 N N . SER A 1 188 ? -6.101 14.766 2.815 1.00 89.94 188 SER A N 1
ATOM 1389 C CA . SER A 1 188 ? -6.962 13.607 2.552 1.00 89.94 188 SER A CA 1
ATOM 1390 C C . SER A 1 188 ? -6.753 12.397 3.480 1.00 89.94 188 SER A C 1
ATOM 1392 O O . SER A 1 188 ? -7.759 11.823 3.912 1.00 89.94 188 SER A O 1
ATOM 1394 N N . PRO A 1 189 ? -5.517 12.015 3.865 1.00 90.56 189 PRO A N 1
ATOM 1395 C CA . PRO A 1 189 ? -5.288 10.851 4.722 1.00 90.56 189 PRO A CA 1
ATOM 1396 C C . PRO A 1 189 ? -5.873 11.013 6.127 1.00 90.56 189 PRO A C 1
ATOM 1398 O O . PRO A 1 189 ? -6.441 10.061 6.660 1.00 90.56 189 PRO A O 1
ATOM 1401 N N . LEU A 1 190 ? -5.783 12.214 6.713 1.00 91.62 190 LEU A N 1
ATOM 1402 C CA . LEU A 1 190 ? -6.271 12.483 8.070 1.00 91.62 190 LEU A CA 1
ATOM 1403 C C . LEU A 1 190 ? -7.776 12.240 8.175 1.00 91.62 190 LEU A C 1
ATOM 1405 O O . LEU A 1 190 ? -8.233 11.484 9.032 1.00 91.62 190 LEU A O 1
ATOM 1409 N N . VAL A 1 191 ? -8.551 12.854 7.278 1.00 95.00 191 VAL A N 1
ATOM 1410 C CA . VAL A 1 191 ? -10.016 12.736 7.291 1.00 95.00 191 VAL A CA 1
ATOM 1411 C C . VAL A 1 191 ? -10.444 11.315 6.936 1.00 95.00 191 VAL A C 1
ATOM 1413 O O . VAL A 1 191 ? -11.351 10.776 7.566 1.00 95.00 191 VAL A O 1
ATOM 1416 N N . ALA A 1 192 ? -9.773 10.669 5.978 1.00 93.94 192 ALA A N 1
ATOM 1417 C CA . ALA A 1 192 ? -10.080 9.291 5.610 1.00 93.94 192 ALA A CA 1
ATOM 1418 C C . ALA A 1 192 ? -9.859 8.315 6.777 1.00 93.94 192 ALA A C 1
ATOM 1420 O O . ALA A 1 192 ? -10.715 7.468 7.044 1.00 93.94 192 ALA A O 1
ATOM 1421 N N . ALA A 1 193 ? -8.751 8.463 7.509 1.00 91.88 193 ALA A N 1
ATOM 1422 C CA . ALA A 1 193 ? -8.468 7.665 8.697 1.00 91.88 193 ALA A CA 1
ATOM 1423 C C . ALA A 1 193 ? -9.438 7.958 9.846 1.00 91.88 193 ALA A C 1
ATOM 1425 O O . ALA A 1 193 ? -9.862 7.031 10.533 1.00 91.88 193 ALA A O 1
ATOM 1426 N N . PHE A 1 194 ? -9.847 9.218 10.018 1.00 94.44 194 PHE A N 1
ATOM 1427 C CA . PHE A 1 194 ? -10.881 9.597 10.979 1.00 94.44 194 PHE A CA 1
ATOM 1428 C C . PHE A 1 194 ? -12.223 8.923 10.679 1.00 94.44 194 PHE A C 1
ATOM 1430 O O . PHE A 1 194 ? -12.784 8.254 11.546 1.00 94.44 194 PHE A O 1
ATOM 1437 N N . VAL A 1 195 ? -12.717 9.025 9.441 1.00 96.62 195 VAL A N 1
ATOM 1438 C CA . VAL A 1 195 ? -13.982 8.399 9.023 1.00 96.62 195 VAL A CA 1
ATOM 1439 C C . VAL A 1 195 ? -13.917 6.881 9.197 1.00 96.62 195 VAL A C 1
ATOM 1441 O O . VAL A 1 195 ? -14.827 6.284 9.774 1.00 96.62 195 VAL A O 1
ATOM 1444 N N . LEU A 1 196 ? -12.822 6.253 8.760 1.00 94.81 196 LEU A N 1
ATOM 1445 C CA . LEU A 1 196 ? -12.599 4.821 8.948 1.00 94.81 196 LEU A CA 1
ATOM 1446 C C . LEU A 1 196 ? -12.592 4.433 10.436 1.00 94.81 196 LEU A C 1
ATOM 1448 O O . LEU A 1 196 ? -13.214 3.438 10.815 1.00 94.81 196 LEU A O 1
ATOM 1452 N N . GLY A 1 197 ? -11.912 5.219 11.273 1.00 90.88 197 GLY A N 1
ATOM 1453 C CA . GLY A 1 197 ? -11.853 5.027 12.717 1.00 90.88 197 GLY A CA 1
ATOM 1454 C C . GLY A 1 197 ? -13.239 5.092 13.354 1.00 90.88 197 GLY A C 1
ATOM 1455 O O . GLY A 1 197 ? -13.615 4.176 14.082 1.00 90.88 197 GLY A O 1
ATOM 1456 N N . VAL A 1 198 ? -14.040 6.110 13.022 1.00 95.06 198 VAL A N 1
ATOM 1457 C CA . VAL A 1 198 ? -15.414 6.269 13.525 1.00 95.06 198 VAL A CA 1
ATOM 1458 C C . VAL A 1 198 ? -16.270 5.065 13.133 1.00 95.06 198 VAL A C 1
ATOM 1460 O O . VAL A 1 198 ? -16.904 4.459 13.997 1.00 95.06 198 VAL A O 1
ATOM 1463 N N . VAL A 1 199 ? -16.250 4.662 11.859 1.00 95.00 199 VAL A N 1
ATOM 1464 C CA . VAL A 1 199 ? -17.014 3.500 11.372 1.00 95.00 199 VAL A CA 1
ATOM 1465 C C . VAL A 1 199 ? -16.583 2.216 12.083 1.00 95.00 199 VAL A C 1
ATOM 1467 O O . VAL A 1 199 ? -17.429 1.444 12.537 1.00 95.00 199 VAL A O 1
ATOM 1470 N N . GLY A 1 200 ? -15.278 1.993 12.238 1.00 91.38 200 GLY A N 1
ATOM 1471 C CA . GLY A 1 200 ? -14.749 0.815 12.916 1.00 91.38 200 GLY A CA 1
ATOM 1472 C C . GLY A 1 200 ? -15.070 0.769 14.412 1.00 91.38 200 GLY A C 1
ATOM 1473 O O . GLY A 1 200 ? -15.466 -0.275 14.934 1.00 91.38 200 GLY A O 1
ATOM 1474 N N . LEU A 1 201 ? -14.964 1.899 15.111 1.00 92.50 201 LEU A N 1
ATOM 1475 C CA . LEU A 1 201 ? -15.293 2.004 16.534 1.00 92.50 201 LEU A CA 1
ATOM 1476 C C . LEU A 1 201 ? -16.800 1.842 16.776 1.00 92.50 201 LEU A C 1
ATOM 1478 O O . LEU A 1 201 ? -17.198 1.142 17.710 1.00 92.50 201 LEU A O 1
ATOM 1482 N N . LEU A 1 202 ? -17.647 2.404 15.906 1.00 93.00 202 LEU A N 1
ATOM 1483 C CA . LEU A 1 202 ? -19.095 2.176 15.926 1.00 93.00 202 LEU A CA 1
ATOM 1484 C C . LEU A 1 202 ? -19.439 0.709 15.653 1.00 93.00 202 LEU A C 1
ATOM 1486 O O . LEU A 1 202 ? -20.274 0.141 16.354 1.00 93.00 202 LEU A O 1
ATOM 1490 N N . TYR A 1 203 ? -18.765 0.059 14.701 1.00 90.06 203 TYR A N 1
ATOM 1491 C CA . TYR A 1 203 ? -18.933 -1.373 14.443 1.00 90.06 203 TYR A CA 1
ATOM 1492 C C . TYR A 1 203 ? -18.628 -2.221 15.688 1.00 90.06 203 TYR A C 1
ATOM 1494 O O . TYR A 1 203 ? -19.394 -3.126 16.039 1.00 90.06 203 TYR A O 1
ATOM 1502 N N . GLY A 1 204 ? -17.555 -1.882 16.408 1.00 88.06 204 GLY A N 1
ATOM 1503 C CA . GLY A 1 204 ? -17.175 -2.535 17.661 1.00 88.06 204 GLY A CA 1
ATOM 1504 C C . GLY A 1 204 ? -18.135 -2.306 18.832 1.00 88.06 204 GLY A C 1
ATOM 1505 O O . GLY A 1 204 ? -17.968 -2.909 19.890 1.00 88.06 204 GLY A O 1
ATOM 1506 N N . ARG A 1 205 ? -19.173 -1.471 18.672 1.00 87.44 205 ARG A N 1
ATOM 1507 C CA . ARG A 1 205 ? -20.243 -1.343 19.671 1.00 87.44 205 ARG A CA 1
ATOM 1508 C C . ARG A 1 205 ? -21.220 -2.520 19.673 1.00 87.44 205 ARG A C 1
ATOM 1510 O O . ARG A 1 205 ? -21.965 -2.689 20.641 1.00 87.44 205 ARG A O 1
ATOM 1517 N N . GLY A 1 206 ? -21.230 -3.343 18.628 1.00 84.38 206 GLY A N 1
ATOM 1518 C CA . GLY A 1 206 ? -22.058 -4.546 18.596 1.00 84.38 206 GLY A CA 1
ATOM 1519 C C . GLY A 1 206 ? -21.520 -5.676 19.482 1.00 84.38 206 GLY A C 1
ATOM 1520 O O . GLY A 1 206 ? -20.337 -5.744 19.811 1.00 84.38 206 GLY A O 1
ATOM 1521 N N . LYS A 1 207 ? -22.403 -6.604 19.868 1.00 78.31 207 LYS A N 1
ATOM 1522 C CA . LYS A 1 207 ? -22.039 -7.788 20.663 1.00 78.31 207 LYS A CA 1
ATOM 1523 C C . LYS A 1 207 ? -21.069 -8.676 19.864 1.00 78.31 207 LYS A C 1
ATOM 1525 O O . LYS A 1 207 ? -21.349 -8.990 18.712 1.00 78.31 207 LYS A O 1
ATOM 1530 N N . GLN A 1 208 ? -19.957 -9.089 20.482 1.00 79.12 208 GLN A N 1
ATOM 1531 C CA . GLN A 1 208 ? -18.908 -9.934 19.875 1.00 79.12 208 GLN A CA 1
ATOM 1532 C C . GLN A 1 208 ? -18.229 -9.352 18.614 1.00 79.12 208 GLN A C 1
ATOM 1534 O O . GLN A 1 208 ? -17.712 -10.111 17.795 1.00 79.12 208 GLN A O 1
ATOM 1539 N N . ARG A 1 209 ? -18.210 -8.023 18.445 1.00 84.38 209 ARG A N 1
ATOM 1540 C CA . ARG A 1 209 ? -17.556 -7.359 17.306 1.00 84.38 209 ARG A CA 1
ATOM 1541 C C . ARG A 1 209 ? -16.304 -6.620 17.758 1.00 84.38 209 ARG A C 1
ATOM 1543 O O . ARG A 1 209 ? -16.364 -5.806 18.671 1.00 84.38 209 ARG A O 1
ATOM 1550 N N . MET A 1 210 ? -15.178 -6.888 17.104 1.00 86.38 210 MET A N 1
ATOM 1551 C CA . MET A 1 210 ? -13.918 -6.185 17.360 1.00 86.38 210 MET A CA 1
ATOM 1552 C C . MET A 1 210 ? -13.760 -5.040 16.347 1.00 86.38 210 MET A C 1
ATOM 1554 O O . MET A 1 210 ? -13.808 -5.327 15.147 1.00 86.38 210 MET A O 1
ATOM 1558 N N . PRO A 1 211 ? -13.523 -3.779 16.772 1.00 86.56 211 PRO A N 1
ATOM 1559 C CA . PRO A 1 211 ? -13.285 -2.651 15.859 1.00 86.56 211 PRO A CA 1
ATOM 1560 C C . PRO A 1 211 ? -12.205 -2.935 14.808 1.00 86.56 211 PRO A C 1
ATOM 1562 O O . PRO A 1 211 ? -12.333 -2.562 13.642 1.00 86.56 211 PRO A O 1
ATOM 1565 N N . MET A 1 212 ? -11.169 -3.675 15.217 1.00 84.44 212 MET A N 1
ATOM 1566 C CA . MET A 1 212 ? -10.017 -4.048 14.394 1.00 84.44 212 MET A CA 1
ATOM 1567 C C . MET A 1 212 ? -10.404 -4.800 13.111 1.00 84.44 212 MET A C 1
ATOM 1569 O O . MET A 1 212 ? -9.701 -4.699 12.113 1.00 84.44 212 MET A O 1
ATOM 1573 N N . THR A 1 213 ? -11.555 -5.482 13.105 1.00 88.50 213 THR A N 1
ATOM 1574 C CA . THR A 1 213 ? -12.109 -6.180 11.930 1.00 88.50 213 THR A CA 1
ATOM 1575 C C . THR A 1 213 ? -12.329 -5.239 10.743 1.00 88.50 213 THR A C 1
ATOM 1577 O O . THR A 1 213 ? -12.181 -5.648 9.599 1.00 88.50 213 THR A O 1
ATOM 1580 N N . VAL A 1 214 ? -12.679 -3.977 11.009 1.00 90.62 214 VAL A N 1
ATOM 1581 C CA . VAL A 1 214 ? -12.959 -2.956 9.987 1.00 90.62 214 VAL A CA 1
ATOM 1582 C C . VAL A 1 214 ? -11.765 -2.022 9.816 1.00 90.62 214 VAL A C 1
ATOM 1584 O O . VAL A 1 214 ? -11.366 -1.723 8.691 1.00 90.62 214 VAL A O 1
ATOM 1587 N N . ILE A 1 215 ? -11.171 -1.583 10.931 1.00 88.62 215 ILE A N 1
ATOM 1588 C CA . ILE A 1 215 ? -10.087 -0.593 10.922 1.00 88.62 215 ILE A CA 1
ATOM 1589 C C . ILE A 1 215 ? -8.850 -1.162 10.230 1.00 88.62 215 ILE A C 1
ATOM 1591 O O . ILE A 1 215 ? -8.292 -0.517 9.355 1.00 88.62 215 ILE A O 1
ATOM 1595 N N . MET A 1 216 ? -8.432 -2.381 10.568 1.00 85.75 216 MET A N 1
ATOM 1596 C CA . MET A 1 216 ? -7.183 -2.957 10.066 1.00 85.75 216 MET A CA 1
ATOM 1597 C C . MET A 1 216 ? -7.137 -3.105 8.529 1.00 85.75 216 MET A C 1
ATOM 1599 O O . MET A 1 216 ? -6.184 -2.607 7.925 1.00 85.75 216 MET A O 1
ATOM 1603 N N . PRO A 1 217 ? -8.137 -3.712 7.852 1.00 88.25 217 PRO A N 1
ATOM 1604 C CA . PRO A 1 217 ? -8.136 -3.789 6.390 1.00 88.25 217 PRO A CA 1
ATOM 1605 C C . PRO A 1 217 ? -8.342 -2.424 5.714 1.00 88.25 217 PRO A C 1
ATOM 1607 O O . PRO A 1 217 ? -7.781 -2.182 4.648 1.00 88.25 217 PRO A O 1
ATOM 1610 N N . GLY A 1 218 ? -9.092 -1.502 6.328 1.00 90.25 218 GLY A N 1
ATOM 1611 C CA . GLY A 1 218 ? -9.199 -0.132 5.820 1.00 90.25 218 GLY A CA 1
ATOM 1612 C C . GLY A 1 218 ? -7.879 0.642 5.931 1.00 90.25 218 GLY A C 1
ATOM 1613 O O . GLY A 1 218 ? -7.493 1.342 5.002 1.00 90.25 218 GLY A O 1
ATOM 1614 N N . MET A 1 219 ? -7.127 0.468 7.020 1.00 87.56 219 MET A N 1
ATOM 1615 C CA . MET A 1 219 ? -5.819 1.104 7.198 1.00 87.56 219 MET A CA 1
ATOM 1616 C C . MET A 1 219 ? -4.795 0.543 6.212 1.00 87.56 219 MET A C 1
ATOM 1618 O O . MET A 1 219 ? -4.032 1.318 5.650 1.00 87.56 219 MET A O 1
ATOM 1622 N N . LEU A 1 220 ? -4.832 -0.764 5.911 1.00 84.94 220 LEU A N 1
ATOM 1623 C CA . LEU A 1 220 ? -4.057 -1.363 4.812 1.00 84.94 220 LEU A CA 1
ATOM 1624 C C . LEU A 1 220 ? -4.287 -0.642 3.477 1.00 84.94 220 LEU A C 1
ATOM 1626 O O . LEU A 1 220 ? -3.358 -0.483 2.687 1.00 84.94 220 LEU A O 1
ATOM 1630 N N . GLN A 1 221 ? -5.523 -0.204 3.236 1.00 86.69 221 GLN A N 1
ATOM 1631 C CA . GLN A 1 221 ? -5.910 0.510 2.025 1.00 86.69 221 GLN A CA 1
ATOM 1632 C C . GLN A 1 221 ? -5.429 1.971 2.015 1.00 86.69 221 GLN A C 1
ATOM 1634 O O . GLN A 1 221 ? -5.073 2.477 0.948 1.00 86.69 221 GLN A O 1
ATOM 1639 N N . LEU A 1 222 ? -5.420 2.645 3.171 1.00 87.38 222 LEU A N 1
ATOM 1640 C CA . LEU A 1 222 ? -4.969 4.038 3.321 1.00 87.38 222 LEU A CA 1
ATOM 1641 C C . LEU A 1 222 ? -3.449 4.179 3.449 1.00 87.38 222 LEU A C 1
ATOM 1643 O O . LEU A 1 222 ? -2.902 5.241 3.160 1.00 87.38 222 LEU A O 1
ATOM 1647 N N . ALA A 1 223 ? -2.772 3.127 3.905 1.00 80.75 223 ALA A N 1
ATOM 1648 C CA . ALA A 1 223 ? -1.368 3.172 4.261 1.00 80.75 223 ALA A CA 1
ATOM 1649 C C . ALA A 1 223 ? -0.491 3.679 3.102 1.00 80.75 223 ALA A C 1
ATOM 1651 O O . ALA A 1 223 ? -0.743 3.362 1.928 1.00 80.75 223 ALA A O 1
ATOM 1652 N N . PRO A 1 224 ? 0.596 4.408 3.410 1.00 75.00 224 PRO A N 1
ATOM 1653 C CA . PRO A 1 224 ? 1.449 5.047 2.414 1.00 75.00 224 PRO A CA 1
ATOM 1654 C C . PRO A 1 224 ? 2.368 4.049 1.693 1.00 75.00 224 PRO A C 1
ATOM 1656 O O . PRO A 1 224 ? 3.479 4.396 1.322 1.00 75.00 224 PRO A O 1
ATOM 1659 N N . GLY A 1 225 ? 1.937 2.803 1.473 1.00 79.56 225 GLY A N 1
ATOM 1660 C CA . GLY A 1 225 ? 2.760 1.748 0.885 1.00 79.56 225 GLY A CA 1
ATOM 1661 C C . GLY A 1 225 ? 3.357 2.134 -0.470 1.00 79.56 225 GLY A C 1
ATOM 1662 O O . GLY A 1 225 ? 4.551 1.967 -0.679 1.00 79.56 225 GLY A O 1
ATOM 1663 N N . PHE A 1 226 ? 2.533 2.697 -1.362 1.00 78.81 226 PHE A N 1
ATOM 1664 C CA . PHE A 1 226 ? 2.956 3.079 -2.717 1.00 78.81 226 PHE A CA 1
ATOM 1665 C C . PHE A 1 226 ? 3.960 4.223 -2.697 1.00 78.81 226 PHE A C 1
ATOM 1667 O O . PHE A 1 226 ? 5.060 4.095 -3.224 1.00 78.81 226 PHE A O 1
ATOM 1674 N N . ILE A 1 227 ? 3.594 5.305 -2.011 1.00 78.75 227 ILE A N 1
ATOM 1675 C CA . ILE A 1 227 ? 4.419 6.508 -1.894 1.00 78.75 227 ILE A CA 1
ATOM 1676 C C . ILE A 1 227 ? 5.714 6.189 -1.130 1.00 78.75 227 ILE A C 1
ATOM 1678 O O . ILE A 1 227 ? 6.776 6.677 -1.493 1.00 78.75 227 ILE A O 1
ATOM 1682 N N . GLY A 1 228 ? 5.650 5.318 -0.119 1.00 78.88 228 GLY A N 1
ATOM 1683 C CA . GLY A 1 228 ? 6.805 4.816 0.629 1.00 78.88 228 GLY A CA 1
ATOM 1684 C C . GLY A 1 228 ? 7.788 4.069 -0.260 1.00 78.88 228 GLY A C 1
ATOM 1685 O O . GLY A 1 228 ? 8.981 4.362 -0.245 1.00 78.88 228 GLY A O 1
ATOM 1686 N N . THR A 1 229 ? 7.289 3.153 -1.091 1.00 77.62 229 THR A N 1
ATOM 1687 C CA . THR A 1 229 ? 8.114 2.454 -2.077 1.00 77.62 229 THR A CA 1
ATOM 1688 C C . THR A 1 229 ? 8.743 3.417 -3.088 1.00 77.62 229 THR A C 1
ATOM 1690 O O . THR A 1 229 ? 9.942 3.318 -3.341 1.00 77.62 229 THR A O 1
ATOM 1693 N N . GLU A 1 230 ? 7.982 4.371 -3.632 1.00 79.75 230 GLU A N 1
ATOM 1694 C CA . GLU A 1 230 ? 8.523 5.379 -4.556 1.00 79.75 230 GLU A CA 1
ATOM 1695 C C . GLU A 1 230 ? 9.576 6.279 -3.901 1.00 79.75 230 GLU A C 1
ATOM 1697 O O . GLU A 1 230 ? 10.587 6.588 -4.530 1.00 79.75 230 GLU A O 1
ATOM 1702 N N . ALA A 1 231 ? 9.378 6.669 -2.640 1.00 79.62 231 ALA A N 1
ATOM 1703 C CA . ALA A 1 231 ? 10.344 7.465 -1.891 1.00 79.62 231 ALA A CA 1
ATOM 1704 C C . ALA A 1 231 ? 11.680 6.726 -1.727 1.00 79.62 231 ALA A C 1
ATOM 1706 O O . ALA A 1 231 ? 12.739 7.326 -1.872 1.00 79.62 231 ALA A O 1
ATOM 1707 N N . ILE A 1 232 ? 11.652 5.415 -1.483 1.00 77.06 232 ILE A N 1
ATOM 1708 C CA . ILE A 1 232 ? 12.876 4.612 -1.340 1.00 77.06 232 ILE A CA 1
ATOM 1709 C C . ILE A 1 232 ? 13.568 4.420 -2.682 1.00 77.06 232 ILE A C 1
ATOM 1711 O O . ILE A 1 232 ? 14.787 4.524 -2.761 1.00 77.06 232 ILE A O 1
ATOM 1715 N N . LEU A 1 233 ? 12.806 4.173 -3.748 1.00 76.44 233 LEU A N 1
ATOM 1716 C CA . LEU A 1 233 ? 13.359 4.098 -5.099 1.00 76.44 233 LEU A CA 1
ATOM 1717 C C . LEU A 1 233 ? 14.056 5.402 -5.499 1.00 76.44 233 LEU A C 1
ATOM 1719 O O . LEU A 1 233 ? 15.135 5.360 -6.088 1.00 76.44 233 LEU A O 1
ATOM 1723 N N . ALA A 1 234 ? 13.464 6.547 -5.148 1.00 76.00 234 ALA A N 1
ATOM 1724 C CA . ALA A 1 234 ? 14.075 7.854 -5.348 1.00 76.00 234 ALA A CA 1
ATOM 1725 C C . ALA A 1 234 ? 15.387 8.002 -4.557 1.00 76.00 234 ALA A C 1
ATOM 1727 O O . ALA A 1 234 ? 16.402 8.380 -5.134 1.00 76.00 234 ALA A O 1
ATOM 1728 N N . LEU A 1 235 ? 15.402 7.620 -3.273 1.00 70.81 235 LEU A N 1
ATOM 1729 C CA . LEU A 1 235 ? 16.609 7.657 -2.433 1.00 70.81 235 LEU A CA 1
ATOM 1730 C C . LEU A 1 235 ? 17.741 6.756 -2.950 1.00 70.81 235 LEU A C 1
ATOM 1732 O O . LEU A 1 235 ? 18.910 7.089 -2.792 1.00 70.81 235 LEU A O 1
ATOM 1736 N N . LEU A 1 236 ? 17.408 5.626 -3.576 1.00 68.50 236 LEU A N 1
ATOM 1737 C CA . LEU A 1 236 ? 18.383 4.700 -4.160 1.00 68.50 236 LEU A CA 1
ATOM 1738 C C . LEU A 1 236 ? 18.884 5.134 -5.551 1.00 68.50 236 LEU A C 1
ATOM 1740 O O . LEU A 1 236 ? 19.625 4.386 -6.184 1.00 68.50 236 LEU A O 1
ATOM 1744 N N . GLY A 1 237 ? 18.464 6.300 -6.058 1.00 63.12 237 GLY A N 1
ATOM 1745 C CA . GLY A 1 237 ? 18.834 6.789 -7.393 1.00 63.12 237 GLY A CA 1
ATOM 1746 C C . GLY A 1 237 ? 18.220 5.990 -8.550 1.00 63.12 237 GLY A C 1
ATOM 1747 O O . GLY A 1 237 ? 18.559 6.221 -9.706 1.00 63.12 237 GLY A O 1
ATOM 1748 N N . ALA A 1 238 ? 17.312 5.055 -8.248 1.00 59.12 238 ALA A N 1
ATOM 1749 C CA . ALA A 1 238 ? 16.575 4.259 -9.229 1.00 59.12 238 ALA A CA 1
ATOM 1750 C C . ALA A 1 238 ? 15.292 4.968 -9.717 1.00 59.12 238 ALA A C 1
ATOM 1752 O O . ALA A 1 238 ? 14.695 4.567 -10.715 1.00 59.12 238 ALA A O 1
ATOM 1753 N N . GLY A 1 239 ? 14.856 6.019 -9.014 1.00 54.94 239 GLY A N 1
ATOM 1754 C CA . GLY A 1 239 ? 13.820 6.959 -9.446 1.00 54.94 239 GLY A CA 1
ATOM 1755 C C . GLY A 1 239 ? 14.419 8.224 -10.070 1.00 54.94 239 GLY A C 1
ATOM 1756 O O . GLY A 1 239 ? 15.594 8.517 -9.879 1.00 54.94 239 GLY A O 1
ATOM 1757 N N . ARG A 1 240 ? 13.607 8.991 -10.815 1.00 51.38 240 ARG A N 1
ATOM 1758 C CA . ARG A 1 240 ? 14.006 10.291 -11.392 1.00 51.38 240 ARG A CA 1
ATOM 1759 C C . ARG A 1 240 ? 14.659 11.175 -10.322 1.00 51.38 240 ARG A C 1
ATOM 1761 O O . ARG A 1 240 ? 13.959 11.650 -9.432 1.00 51.38 240 ARG A O 1
ATOM 1768 N N . ALA A 1 241 ? 15.968 11.380 -10.442 1.00 41.03 241 ALA A N 1
ATOM 1769 C CA . ALA A 1 241 ? 16.745 12.249 -9.575 1.00 41.03 241 ALA A CA 1
ATOM 1770 C C . ALA A 1 241 ? 16.360 13.716 -9.819 1.00 41.03 241 ALA A C 1
ATOM 1772 O O . ALA A 1 241 ? 16.614 14.266 -10.890 1.00 41.03 241 ALA A O 1
ATOM 1773 N N . GLY A 1 242 ? 15.747 14.337 -8.815 1.00 48.91 242 GLY A N 1
ATOM 1774 C CA . GLY A 1 242 ? 15.689 15.783 -8.637 1.00 48.91 242 GLY A CA 1
ATOM 1775 C C . GLY A 1 242 ? 16.244 16.104 -7.252 1.00 48.91 242 GLY A C 1
ATOM 1776 O O . GLY A 1 242 ? 15.929 15.409 -6.291 1.00 48.91 242 GLY A O 1
ATOM 1777 N N . VAL A 1 243 ? 17.082 17.133 -7.148 1.00 44.91 243 VAL A N 1
ATOM 1778 C CA . VAL A 1 243 ? 17.859 17.508 -5.945 1.00 44.91 243 VAL A CA 1
ATOM 1779 C C . VAL A 1 243 ? 16.969 17.994 -4.770 1.00 44.91 243 VAL A C 1
ATOM 1781 O O . VAL A 1 243 ? 17.467 18.268 -3.684 1.00 44.91 243 VAL A O 1
ATOM 1784 N N . GLU A 1 244 ? 15.640 18.002 -4.936 1.00 52.09 244 GLU A N 1
ATOM 1785 C CA . GLU A 1 244 ? 14.635 18.459 -3.959 1.00 52.09 244 GLU A CA 1
ATOM 1786 C C . GLU A 1 244 ? 13.504 17.427 -3.734 1.00 52.09 244 GLU A C 1
ATOM 1788 O O . GLU A 1 244 ? 12.318 17.762 -3.706 1.00 52.09 244 GLU A O 1
ATOM 1793 N N . ASP A 1 245 ? 13.824 16.135 -3.611 1.00 61.66 245 ASP A N 1
AT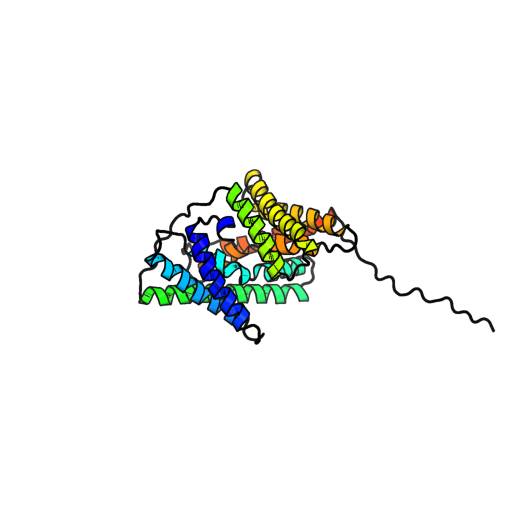OM 1794 C CA . ASP A 1 245 ? 12.791 15.099 -3.476 1.00 61.66 245 ASP A CA 1
ATOM 1795 C C . ASP A 1 245 ? 12.189 15.047 -2.052 1.00 61.66 245 ASP A C 1
ATOM 1797 O O . ASP A 1 245 ? 12.617 14.289 -1.183 1.00 61.66 245 ASP A O 1
ATOM 1801 N N . ALA A 1 246 ? 11.129 15.826 -1.806 1.00 64.69 246 ALA A N 1
ATOM 1802 C CA . ALA A 1 246 ? 10.378 15.861 -0.539 1.00 64.69 246 ALA A CA 1
ATOM 1803 C C . ALA A 1 246 ? 9.540 14.588 -0.249 1.00 64.69 246 ALA A C 1
ATOM 1805 O O . ALA A 1 246 ? 8.816 14.511 0.749 1.00 64.69 246 ALA A O 1
ATOM 1806 N N . ARG A 1 247 ? 9.618 13.557 -1.103 1.00 73.12 247 ARG A N 1
ATOM 1807 C CA . ARG A 1 247 ? 8.813 12.322 -1.002 1.00 73.12 247 ARG A CA 1
ATOM 1808 C C . ARG A 1 247 ? 8.988 11.561 0.321 1.00 73.12 247 ARG A C 1
ATOM 1810 O O . ARG A 1 247 ? 7.966 11.137 0.860 1.00 73.12 247 ARG A O 1
ATOM 1817 N N . PRO A 1 248 ? 10.202 11.398 0.892 1.00 70.56 248 PRO A N 1
ATOM 1818 C CA . PRO A 1 248 ? 10.371 10.700 2.168 1.00 70.56 248 PRO A CA 1
ATOM 1819 C C . PRO A 1 248 ? 9.642 11.412 3.314 1.00 70.56 248 PRO A C 1
ATOM 1821 O O . PRO A 1 248 ? 8.995 10.768 4.139 1.00 70.56 248 PRO A O 1
ATOM 1824 N N . PHE A 1 249 ? 9.683 12.748 3.324 1.00 75.00 249 PHE A N 1
ATOM 1825 C CA . PHE A 1 249 ? 8.972 13.558 4.309 1.00 75.00 249 PHE A CA 1
ATOM 1826 C C . PHE A 1 249 ? 7.450 13.440 4.144 1.00 75.00 249 PHE A C 1
ATOM 1828 O O . PHE A 1 249 ? 6.736 13.263 5.128 1.00 75.00 249 PHE A O 1
ATOM 1835 N N . ASN A 1 250 ? 6.950 13.412 2.904 1.00 79.94 250 ASN A N 1
ATOM 1836 C CA . ASN A 1 250 ? 5.524 13.210 2.628 1.00 79.94 250 ASN A CA 1
ATOM 1837 C C . ASN A 1 250 ? 5.003 11.866 3.158 1.00 79.94 250 ASN A C 1
ATOM 1839 O O . ASN A 1 250 ? 3.892 11.804 3.674 1.00 79.94 250 ASN A O 1
ATOM 1843 N N . VAL A 1 251 ? 5.795 10.793 3.081 1.00 79.75 251 VAL A N 1
ATOM 1844 C CA . VAL A 1 251 ? 5.415 9.478 3.633 1.00 79.75 251 VAL A CA 1
ATOM 1845 C C . VAL A 1 251 ? 5.231 9.554 5.148 1.00 79.75 251 VAL A C 1
ATOM 1847 O O . VAL A 1 251 ? 4.252 9.016 5.670 1.00 79.75 251 VAL A O 1
ATOM 1850 N N . LEU A 1 252 ? 6.134 10.253 5.844 1.00 75.94 252 LEU A N 1
ATOM 1851 C CA . LEU A 1 252 ? 6.039 10.475 7.287 1.00 75.94 252 LEU A CA 1
ATOM 1852 C C . LEU A 1 252 ? 4.813 11.324 7.646 1.00 75.94 252 LEU A C 1
ATOM 1854 O O . LEU A 1 252 ? 4.074 10.967 8.562 1.00 75.94 252 LEU A O 1
ATOM 1858 N N . LEU A 1 253 ? 4.560 12.404 6.900 1.00 83.25 253 LEU A N 1
ATOM 1859 C CA . LEU A 1 253 ? 3.378 13.247 7.091 1.00 83.25 253 LEU A CA 1
ATOM 1860 C C . LEU A 1 253 ? 2.081 12.458 6.905 1.00 83.25 253 LEU A C 1
ATOM 1862 O O . LEU A 1 253 ? 1.190 12.545 7.745 1.00 83.25 253 LEU A O 1
ATOM 1866 N N . VAL A 1 254 ? 1.983 11.649 5.846 1.00 85.88 254 VAL A N 1
ATOM 1867 C CA . VAL A 1 254 ? 0.818 10.786 5.611 1.00 85.88 254 VAL A CA 1
ATOM 1868 C C . VAL A 1 254 ? 0.655 9.797 6.764 1.00 85.88 254 VAL A C 1
ATOM 1870 O O . VAL A 1 254 ? -0.449 9.647 7.277 1.00 85.88 254 VAL A O 1
ATOM 1873 N N . ALA A 1 255 ? 1.733 9.152 7.221 1.00 80.75 255 ALA A N 1
ATOM 1874 C CA . ALA A 1 255 ? 1.666 8.238 8.359 1.00 80.75 255 ALA A CA 1
ATOM 1875 C C . ALA A 1 255 ? 1.144 8.939 9.627 1.00 80.75 255 ALA A C 1
ATOM 1877 O O . ALA A 1 255 ? 0.226 8.427 10.265 1.00 80.75 255 ALA A O 1
ATOM 1878 N N . LEU A 1 256 ? 1.655 10.132 9.948 1.00 81.94 256 LEU A N 1
ATOM 1879 C CA . LEU A 1 256 ? 1.210 10.919 11.100 1.00 81.94 256 LEU A CA 1
ATOM 1880 C C . LEU A 1 256 ? -0.263 11.331 10.985 1.00 81.94 256 LEU A C 1
ATOM 1882 O O . LEU A 1 256 ? -1.012 11.235 11.951 1.00 81.94 256 LEU A O 1
ATOM 1886 N N . GLN A 1 257 ? -0.701 11.743 9.799 1.00 88.94 257 GLN A N 1
ATOM 1887 C CA . GLN A 1 257 ? -2.095 12.091 9.538 1.00 88.94 257 GLN A CA 1
ATOM 1888 C C . GLN A 1 257 ? -3.042 10.909 9.731 1.00 88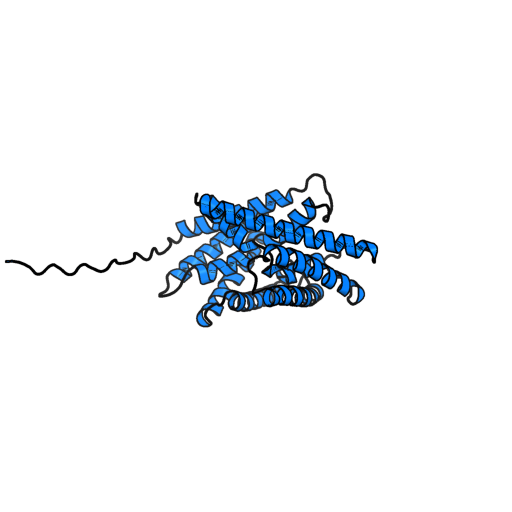.94 257 GLN A C 1
ATOM 1890 O O . GLN A 1 257 ? -4.103 11.075 10.330 1.00 88.94 257 GLN A O 1
ATOM 1895 N N . LEU A 1 258 ? -2.661 9.717 9.263 1.00 88.44 258 LEU A N 1
ATOM 1896 C CA . LEU A 1 258 ? -3.449 8.504 9.480 1.00 88.44 258 LEU A CA 1
ATOM 1897 C C . LEU A 1 258 ? -3.597 8.205 10.975 1.00 88.44 258 LEU A C 1
ATOM 1899 O O . LEU A 1 258 ? -4.685 7.871 11.439 1.00 88.44 258 LEU A O 1
ATOM 1903 N N . VAL A 1 259 ? -2.513 8.361 11.733 1.00 82.56 259 VAL A N 1
ATOM 1904 C CA . VAL A 1 259 ? -2.520 8.169 13.183 1.00 82.56 259 VAL A CA 1
ATOM 1905 C C . VAL A 1 259 ? -3.417 9.197 13.870 1.00 82.56 259 VAL A C 1
ATOM 1907 O O . VAL A 1 259 ? -4.322 8.809 14.607 1.00 82.56 259 VAL A O 1
ATOM 1910 N N . LEU A 1 260 ? -3.233 10.488 13.580 1.00 87.62 260 LEU A N 1
ATOM 1911 C CA . LEU A 1 260 ? -4.051 11.572 14.129 1.00 87.62 260 LEU A CA 1
ATOM 1912 C C . LEU A 1 260 ? -5.538 11.382 13.816 1.00 87.62 260 LEU A C 1
ATOM 1914 O O . LEU A 1 260 ? -6.374 11.562 14.697 1.00 87.62 260 LEU A O 1
ATOM 1918 N N . GLY A 1 261 ? -5.877 10.959 12.596 1.00 90.62 261 GLY A N 1
ATOM 1919 C CA . GLY A 1 261 ? -7.255 10.661 12.215 1.00 90.62 261 GLY A CA 1
ATOM 1920 C C . GLY A 1 261 ? -7.880 9.577 13.097 1.00 90.62 261 GLY A C 1
ATOM 1921 O O . GLY A 1 261 ? -8.978 9.764 13.623 1.00 90.62 261 GLY A O 1
ATOM 1922 N N . VAL A 1 262 ? -7.167 8.470 13.329 1.00 87.06 262 VAL A N 1
ATOM 1923 C CA . VAL A 1 262 ? -7.644 7.396 14.217 1.00 87.06 262 VAL A CA 1
ATOM 1924 C C . VAL A 1 262 ? -7.737 7.868 15.672 1.00 87.06 262 VAL A C 1
ATOM 1926 O O . VAL A 1 262 ? -8.721 7.553 16.337 1.00 87.06 262 VAL A O 1
ATOM 1929 N N . VAL A 1 263 ? -6.775 8.657 16.161 1.00 86.25 263 VAL A N 1
ATOM 1930 C CA . VAL A 1 263 ? -6.808 9.231 17.520 1.00 86.25 263 VAL A CA 1
ATOM 1931 C C . VAL A 1 263 ? -8.011 10.160 17.696 1.00 86.25 263 VAL A C 1
ATOM 1933 O O . VAL A 1 263 ? -8.741 10.045 18.675 1.00 86.25 263 VAL A O 1
ATOM 1936 N N . PHE A 1 264 ? -8.315 11.027 16.732 1.00 91.12 264 PHE A N 1
ATOM 1937 C CA . PHE A 1 264 ? -9.524 11.850 16.803 1.00 91.12 264 PHE A CA 1
ATOM 1938 C C . PHE A 1 264 ? -10.806 11.013 16.789 1.00 91.12 264 PHE A C 1
ATOM 1940 O O . PHE A 1 264 ? -11.779 11.355 17.464 1.00 91.12 264 PHE A O 1
ATOM 1947 N N . ALA A 1 265 ? -10.814 9.882 16.082 1.00 90.94 265 ALA A N 1
ATOM 1948 C CA . ALA A 1 265 ? -11.963 8.989 16.086 1.00 90.94 265 ALA A CA 1
ATOM 1949 C C . ALA A 1 265 ? -12.227 8.370 17.470 1.00 90.94 265 ALA A C 1
ATOM 1951 O O . ALA A 1 265 ? -13.393 8.174 17.815 1.00 90.94 265 ALA A O 1
ATOM 1952 N N . THR A 1 266 ? -11.195 8.100 18.282 1.00 87.44 266 THR A N 1
ATOM 1953 C CA . THR A 1 266 ? -11.377 7.563 19.646 1.00 87.44 266 THR A CA 1
ATOM 1954 C C . THR A 1 266 ? -11.937 8.598 20.617 1.00 87.44 266 THR A C 1
ATOM 1956 O O . THR A 1 266 ? -12.678 8.226 21.525 1.00 87.44 266 THR A O 1
ATOM 1959 N N . VAL A 1 267 ? -11.664 9.889 20.401 1.00 89.44 267 VAL A N 1
ATOM 1960 C CA . VAL A 1 267 ? -12.278 10.988 21.167 1.00 89.44 267 VAL A CA 1
ATOM 1961 C C . VAL A 1 267 ? -13.778 11.081 20.871 1.00 89.44 267 VAL A C 1
ATOM 1963 O O . VAL A 1 267 ? -14.587 11.212 21.786 1.00 89.44 267 VAL A O 1
ATOM 1966 N N . VAL A 1 268 ? -14.168 10.962 19.597 1.00 92.75 268 VAL A N 1
ATOM 1967 C CA . VAL A 1 268 ? -15.581 11.018 19.173 1.00 92.75 268 VAL A CA 1
ATOM 1968 C C . VAL A 1 268 ? -16.338 9.737 19.543 1.00 92.75 268 VAL A C 1
ATOM 1970 O O . VAL A 1 268 ? -17.505 9.774 19.938 1.00 92.75 268 VAL A O 1
ATOM 1973 N N . VAL A 1 269 ? -15.685 8.581 19.419 1.00 90.69 269 VAL A N 1
ATOM 1974 C CA . VAL A 1 269 ? -16.260 7.265 19.705 1.00 90.69 269 VAL A CA 1
ATOM 1975 C C . VAL A 1 269 ? -15.355 6.525 20.695 1.00 90.69 269 VAL A C 1
ATOM 1977 O O . VAL A 1 269 ? -14.500 5.745 20.275 1.00 90.69 269 VAL A O 1
ATOM 1980 N N . PRO A 1 270 ? -15.566 6.696 22.016 1.00 84.50 270 PRO A N 1
ATOM 1981 C CA . PRO A 1 270 ? -14.721 6.064 23.022 1.00 84.50 270 PRO A CA 1
ATOM 1982 C C . PRO A 1 270 ? -14.658 4.535 22.864 1.00 84.50 270 PRO A C 1
ATOM 1984 O O . PRO A 1 270 ? -15.716 3.896 22.709 1.00 84.50 270 PRO A O 1
ATOM 1987 N N . PRO A 1 271 ? -13.451 3.932 22.895 1.00 76.88 271 PRO A N 1
ATOM 1988 C CA . PRO A 1 271 ? -13.282 2.492 22.781 1.00 76.88 271 PRO A CA 1
ATOM 1989 C C . PRO A 1 271 ? -13.894 1.777 23.988 1.00 76.88 271 PRO A C 1
ATOM 1991 O O . PR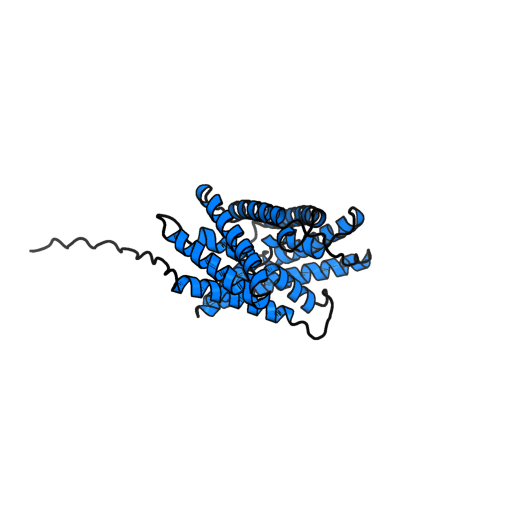O A 1 271 ? -13.838 2.242 25.126 1.00 76.88 271 PRO A O 1
ATOM 1994 N N . ARG A 1 272 ? -14.496 0.612 23.738 1.00 71.56 272 ARG A N 1
ATOM 1995 C CA . ARG A 1 272 ? -15.055 -0.221 24.804 1.00 71.56 272 ARG A CA 1
ATOM 1996 C C . ARG A 1 272 ? -13.921 -0.963 25.493 1.00 71.56 272 ARG A C 1
ATOM 1998 O O . ARG A 1 272 ? -13.418 -1.941 24.950 1.00 71.56 272 ARG A O 1
ATOM 2005 N N . ILE A 1 273 ? -13.547 -0.518 26.685 1.00 56.34 273 ILE A N 1
ATOM 2006 C CA . ILE A 1 273 ? -12.687 -1.296 27.572 1.00 56.34 273 ILE A CA 1
ATOM 2007 C C . ILE A 1 273 ? -13.563 -2.413 28.135 1.00 56.34 273 ILE A C 1
ATOM 2009 O O . ILE A 1 273 ? -14.455 -2.177 28.951 1.00 56.34 273 ILE A O 1
ATOM 2013 N N . SER A 1 274 ? -13.371 -3.639 27.656 1.00 46.38 274 SER A N 1
ATOM 2014 C CA . SER A 1 274 ? -13.892 -4.814 28.343 1.00 46.38 274 SER A CA 1
ATOM 2015 C C . SER A 1 274 ? -13.143 -4.930 29.664 1.00 46.38 274 SER A C 1
ATOM 2017 O O . SER A 1 274 ? -12.050 -5.481 29.707 1.00 46.38 274 SER A O 1
ATOM 2019 N N . SER A 1 275 ? -13.717 -4.363 30.725 1.00 37.19 275 SER A N 1
ATOM 2020 C CA . SER A 1 275 ? -13.343 -4.703 32.093 1.00 37.19 275 SER A CA 1
ATOM 2021 C C . SER A 1 275 ? -13.441 -6.222 32.214 1.00 37.19 275 SER A C 1
ATOM 2023 O O . SER A 1 275 ? -14.528 -6.797 32.084 1.00 37.19 275 SER A O 1
ATOM 2025 N N . GLU A 1 276 ? -12.298 -6.876 32.409 1.00 43.03 276 GLU A N 1
ATOM 2026 C CA . GLU A 1 276 ? -12.267 -8.180 33.048 1.00 43.03 276 GLU A CA 1
ATOM 2027 C C . GLU A 1 276 ? -13.010 -8.018 34.372 1.00 43.03 276 GLU A C 1
ATOM 2029 O O . GLU A 1 276 ? -12.518 -7.416 35.326 1.00 43.03 276 GLU A O 1
ATOM 2034 N N . ARG A 1 277 ? -14.249 -8.512 34.420 1.00 41.97 277 ARG A N 1
ATOM 2035 C CA . ARG A 1 277 ? -14.873 -8.862 35.687 1.00 41.97 277 ARG A CA 1
ATOM 2036 C C . ARG A 1 277 ? -14.027 -9.999 36.246 1.00 41.97 277 ARG A C 1
ATOM 2038 O O . ARG A 1 277 ? -14.242 -11.152 35.881 1.00 41.97 277 ARG A O 1
ATOM 2045 N N . GLY A 1 278 ? -13.047 -9.658 37.083 1.00 38.41 278 GLY A N 1
ATOM 2046 C CA . GLY A 1 278 ? -12.421 -10.625 37.974 1.00 38.41 278 GLY A CA 1
ATOM 2047 C C . GLY A 1 278 ? -13.527 -11.390 38.711 1.00 38.41 278 GLY A C 1
ATOM 2048 O O . GLY A 1 278 ? -14.576 -10.797 38.998 1.00 38.41 278 GLY A O 1
ATOM 2049 N N . PRO A 1 279 ? -13.368 -12.704 38.940 1.00 48.06 279 PRO A N 1
ATOM 2050 C CA . PRO A 1 279 ? -14.409 -13.503 39.568 1.00 48.06 279 PRO A CA 1
ATOM 2051 C C . PRO A 1 279 ? -14.814 -12.847 40.888 1.00 48.06 279 PRO A C 1
ATOM 2053 O O . PRO A 1 279 ? -13.963 -12.515 41.712 1.00 48.06 279 PRO A O 1
ATOM 2056 N N . ALA A 1 280 ? -16.118 -12.621 41.060 1.00 54.12 280 ALA A N 1
ATOM 2057 C CA . ALA A 1 280 ? -16.666 -12.208 42.339 1.00 54.12 280 ALA A CA 1
ATOM 2058 C C . ALA A 1 280 ? -16.238 -13.260 43.367 1.00 54.12 280 ALA A C 1
ATOM 2060 O O . ALA A 1 280 ? -16.638 -14.421 43.262 1.00 54.12 280 ALA A O 1
ATOM 2061 N N . PHE A 1 281 ? -15.379 -12.869 44.310 1.00 55.88 281 PHE A N 1
ATOM 2062 C CA . PHE A 1 281 ? -15.065 -13.698 45.466 1.00 55.88 281 PHE A CA 1
ATOM 2063 C C . PHE A 1 281 ? -16.393 -14.111 46.119 1.00 55.88 281 PHE A C 1
ATOM 2065 O O . PHE A 1 281 ? -17.213 -13.230 46.402 1.00 55.88 281 PHE A O 1
ATOM 2072 N N . PRO A 1 282 ? -16.658 -15.412 46.335 1.00 63.81 282 PRO A N 1
ATOM 2073 C CA . PRO A 1 282 ? -17.820 -15.805 47.111 1.00 63.81 282 PRO A CA 1
ATOM 2074 C C . PRO A 1 282 ? -17.658 -15.260 48.540 1.00 63.81 282 PRO A C 1
ATOM 2076 O O . PRO A 1 282 ? -16.536 -15.250 49.058 1.00 63.81 282 PRO A O 1
ATOM 2079 N N . PRO A 1 283 ? -18.740 -14.794 49.190 1.00 57.69 283 PRO A N 1
ATOM 2080 C CA . PRO A 1 283 ? -18.670 -14.389 50.584 1.00 57.69 283 PRO A CA 1
ATOM 2081 C C . PRO A 1 283 ? -18.200 -15.586 51.412 1.00 57.69 283 PRO A C 1
ATOM 2083 O O . PRO A 1 283 ? -18.766 -16.677 51.325 1.00 57.69 283 PRO A O 1
ATOM 2086 N N . SER A 1 284 ? -17.144 -15.381 52.196 1.00 59.16 284 SER A N 1
ATOM 2087 C CA . SER A 1 284 ? -16.688 -16.336 53.194 1.00 59.16 284 SER A CA 1
ATOM 2088 C C . SER A 1 284 ? -17.821 -16.576 54.192 1.00 59.16 284 SER A C 1
ATOM 2090 O O . SER A 1 284 ? -18.079 -15.754 55.071 1.00 59.16 284 SER A O 1
ATOM 2092 N N . ALA A 1 285 ? -18.514 -17.700 54.040 1.00 57.66 285 ALA A N 1
ATOM 2093 C CA . ALA A 1 285 ? -19.268 -18.299 55.123 1.00 57.66 285 ALA A CA 1
ATOM 2094 C C . ALA A 1 285 ? -18.254 -18.847 56.136 1.00 57.66 285 ALA A C 1
ATOM 2096 O O . ALA A 1 285 ? -17.438 -19.699 55.791 1.00 57.66 285 ALA A O 1
ATOM 2097 N N . GLY A 1 286 ? -18.275 -18.328 57.362 1.00 48.00 286 GLY A N 1
ATOM 2098 C CA . GLY A 1 286 ? -17.366 -18.775 58.413 1.00 48.00 286 GLY A CA 1
ATOM 2099 C C . GLY A 1 286 ? -17.422 -17.903 59.656 1.00 48.00 286 GLY A C 1
ATOM 2100 O O . GLY A 1 286 ? -16.436 -17.268 60.006 1.00 48.00 286 GLY A O 1
ATOM 2101 N N . GLY A 1 287 ? -18.592 -17.851 60.292 1.00 52.03 287 GLY A N 1
ATOM 2102 C CA . GLY A 1 287 ? -18.677 -17.578 61.720 1.00 52.03 287 GLY A CA 1
ATOM 2103 C C . GLY A 1 287 ? -18.565 -18.897 62.481 1.00 52.03 287 GLY A C 1
ATOM 2104 O O . GLY A 1 287 ? -19.387 -19.780 62.242 1.00 52.03 287 GLY A O 1
ATOM 2105 N N . ALA A 1 288 ? -17.539 -19.005 63.326 1.00 42.72 288 ALA A N 1
ATOM 2106 C CA . ALA A 1 288 ? -17.428 -19.750 64.589 1.00 42.72 288 ALA A CA 1
ATOM 2107 C C . ALA A 1 288 ? -15.946 -19.808 64.982 1.00 42.72 288 ALA A C 1
ATOM 2109 O O . ALA A 1 288 ? -15.151 -20.340 64.176 1.00 42.72 288 ALA A O 1
#

Foldseek 3Di:
DLLLVFADPLLQVLLVVLLVLLVCLCVVCVVDPPCLLVSLLVSLQVSLVSLQVCPVVDDDGASLSSSCSNSLVSQLQLLLLVLLLCVVVVVPVSSVVSNVVNVSSLLSSLNSNLVNVVVVVVPDDDDDGDDHNRDDPVVSLVVQLVVLLVVCVVVVHDPVLSVLSSVLSSLLSVQLVVCCVVPNDLQSLLRSLLSSLLSLLVQQVDDPHHSCSRNVSSSSNQGCRSLSSQLSNQVVVVDPDDPDPCSVVSNVSSSNSSSNSNVVSCVVRPHDDPPPPDPDDDPDPDDD

Secondary structure (DSSP, 8-state):
-HHHHT--HHHHHHHHHHHHHHHHHHHHTTT-GGGHHHHHHHHHHHHHHHHHHGGGTSSS--HHHHHHHHHGGGS-HHHHHHHHHHHHTT-HHHHHHHHHHHHHHHHHHHHHHHHHHHHHHTTSPPPPP----PPPHHHHHHHHHHHHHHHHHHTT--GGGHHHHHHHHHHHHHHHHHHHHHH-TTTHHHHHHHHHHHHHHHHTTSTT--THHHHHHHHHHHSSHHHHHHHHHHHTT-S---TT--HHHHHHHHHHHHHHHHHHHHHHS-----------PPP-----

pLDDT: mean 82.78, std 12.15, range [37.19, 96.62]

InterPro domains:
  IPR010619 Threonine/serine exporter-like, N-terminal domain [PF06738] (5-119)
  IPR051361 ThrE/Ser Exporter [PTHR31082] (5-272)

Radius of gyration: 21.29 Å; chains: 1; bounding box: 45×42×90 Å

Sequence (288 aa):
VAARVGGGWLELLVAFFVGVVAGAIHFGTMHSQRLDLLKSFLAAFLGTWVALGFTFLLPPFNAVRALFGGATLLVPAMVVTLGSLELAMEAVEAGLPRLTYGLLRFLMLGVGFAAAGTLWGFFWALPPHFEPHALPPLLTFLLVAVGGVALSVCMAGRPRDVAWIVVGVLTAYGAQAVTKMLLGDPGSPLVAAFVLGVVGLLYGRGKQRMPMTVIMPGMLQLAPGFIGTEAILALLGAGRAGVEDARPFNVLLVALQLVLGVVFATVVVPPRISSERGPAFPPSAGGA

Organism: NCBI:txid2316736